Protein AF-H0UTU9-F1 (afdb_monomer)

Structure (mmCIF, N/CA/C/O backbone):
data_AF-H0UTU9-F1
#
_entry.id   AF-H0UTU9-F1
#
loop_
_atom_site.group_PDB
_atom_site.id
_atom_site.type_symbol
_atom_site.label_atom_id
_atom_site.label_alt_id
_atom_site.label_comp_id
_atom_site.label_asym_id
_atom_site.label_entity_id
_atom_site.label_seq_id
_atom_site.pdbx_PDB_ins_code
_atom_site.Cartn_x
_atom_site.Cartn_y
_atom_site.Cartn_z
_atom_site.occupancy
_atom_site.B_iso_or_equiv
_atom_site.auth_seq_id
_atom_site.auth_comp_id
_atom_site.auth_asym_id
_atom_site.auth_atom_id
_atom_site.pdbx_PDB_model_num
ATOM 1 N N . HIS A 1 1 ? 23.562 8.575 -78.463 1.00 74.25 1 HIS A N 1
ATOM 2 C CA . HIS A 1 1 ? 22.680 7.445 -78.095 1.00 74.25 1 HIS A CA 1
ATOM 3 C C . HIS A 1 1 ? 23.019 6.841 -76.735 1.00 74.25 1 HIS A C 1
ATOM 5 O O . HIS A 1 1 ? 22.236 7.062 -75.830 1.00 74.25 1 HIS A O 1
ATOM 11 N N . ARG A 1 2 ? 24.172 6.181 -76.519 1.00 88.44 2 ARG A N 1
ATOM 12 C CA . ARG A 1 2 ? 24.502 5.571 -75.204 1.00 88.44 2 ARG A CA 1
ATOM 13 C C . ARG A 1 2 ? 24.490 6.551 -74.023 1.00 88.44 2 ARG A C 1
ATOM 15 O O . ARG A 1 2 ? 23.910 6.239 -73.001 1.00 88.44 2 ARG A O 1
ATOM 22 N N . LEU A 1 3 ? 25.075 7.735 -74.205 1.00 90.31 3 LEU A N 1
ATOM 23 C CA . LEU A 1 3 ? 25.137 8.777 -73.170 1.00 90.31 3 LEU A CA 1
ATOM 24 C C . LEU A 1 3 ? 23.751 9.363 -72.825 1.00 90.31 3 LEU A C 1
ATOM 26 O O . LEU A 1 3 ? 23.508 9.709 -71.681 1.00 90.31 3 LEU A O 1
ATOM 30 N N . SER A 1 4 ? 22.834 9.424 -73.800 1.00 90.50 4 SER A N 1
ATOM 31 C CA . SER A 1 4 ? 21.436 9.848 -73.583 1.00 90.50 4 SER A CA 1
ATOM 32 C C . SER A 1 4 ? 20.681 8.811 -72.762 1.00 90.50 4 SER A C 1
ATOM 34 O O . SER A 1 4 ? 20.080 9.151 -71.758 1.00 90.50 4 SER A O 1
ATOM 36 N N . ALA A 1 5 ? 20.808 7.531 -73.131 1.00 91.88 5 ALA A N 1
ATOM 37 C CA . ALA A 1 5 ? 20.160 6.438 -72.412 1.00 91.88 5 ALA A CA 1
ATOM 38 C C . ALA A 1 5 ? 20.626 6.348 -70.949 1.00 91.88 5 ALA A C 1
ATOM 40 O O . ALA A 1 5 ? 19.811 6.131 -70.064 1.00 91.88 5 ALA A O 1
ATOM 41 N N . THR A 1 6 ? 21.918 6.572 -70.679 1.00 92.00 6 THR A N 1
ATOM 42 C CA . THR A 1 6 ? 22.435 6.599 -69.301 1.00 92.00 6 THR A CA 1
ATOM 43 C C . THR A 1 6 ? 21.974 7.817 -68.503 1.00 92.00 6 THR A C 1
ATOM 45 O O . THR A 1 6 ? 21.888 7.725 -67.286 1.00 92.00 6 THR A O 1
ATOM 48 N N . LEU A 1 7 ? 21.715 8.956 -69.156 1.00 93.81 7 LEU A N 1
ATOM 49 C CA . LEU A 1 7 ? 21.163 10.141 -68.487 1.00 93.81 7 LEU A CA 1
ATOM 50 C C . LEU A 1 7 ? 19.686 9.927 -68.149 1.00 93.81 7 LEU A C 1
ATOM 52 O O . LEU A 1 7 ? 19.298 10.138 -67.011 1.00 93.81 7 LEU A O 1
ATOM 56 N N . GLU A 1 8 ? 18.904 9.404 -69.094 1.00 94.31 8 GLU A N 1
ATOM 57 C CA . GLU A 1 8 ? 17.497 9.042 -68.874 1.00 94.31 8 GLU A CA 1
ATOM 58 C C . GLU A 1 8 ? 17.347 7.997 -67.753 1.00 94.31 8 GLU A C 1
ATOM 60 O O . GLU A 1 8 ? 16.464 8.108 -66.906 1.00 94.31 8 GLU A O 1
ATOM 65 N N . GLU A 1 9 ? 18.237 7.002 -67.697 1.00 94.56 9 GLU A N 1
ATOM 66 C CA . GLU A 1 9 ? 18.282 6.030 -66.599 1.00 94.56 9 GLU A CA 1
ATOM 67 C C . GLU A 1 9 ? 18.659 6.684 -65.260 1.00 94.56 9 GLU A C 1
ATOM 69 O O . GLU A 1 9 ? 18.098 6.327 -64.226 1.00 94.56 9 GLU A O 1
ATOM 74 N N . ASN A 1 10 ? 19.568 7.665 -65.261 1.00 93.50 10 ASN A N 1
ATOM 75 C CA . ASN A 1 10 ? 19.941 8.399 -64.052 1.00 93.50 10 ASN A CA 1
ATOM 76 C C . ASN A 1 10 ? 18.776 9.238 -63.513 1.00 93.50 10 ASN A C 1
ATOM 78 O O . ASN A 1 10 ? 18.500 9.177 -62.318 1.00 93.50 10 ASN A O 1
ATOM 82 N N . ASP A 1 11 ? 18.057 9.934 -64.396 1.00 95.94 11 ASP A N 1
ATOM 83 C CA . ASP A 1 11 ? 16.880 10.732 -64.044 1.00 95.94 11 ASP A CA 1
ATOM 84 C C . ASP A 1 11 ? 15.765 9.846 -63.457 1.00 95.94 11 ASP A C 1
ATOM 86 O O . ASP A 1 11 ? 15.152 10.189 -62.444 1.00 95.94 11 ASP A O 1
ATOM 90 N N . LEU A 1 12 ? 15.538 8.661 -64.041 1.00 96.94 12 LEU A N 1
ATOM 91 C CA . LEU A 1 12 ? 14.594 7.674 -63.506 1.00 96.94 12 LEU A CA 1
ATOM 92 C C . LEU A 1 12 ? 15.026 7.160 -62.129 1.00 96.94 12 LEU A C 1
ATOM 94 O O . LEU A 1 12 ? 14.206 7.098 -61.212 1.00 96.94 12 LEU A O 1
ATOM 98 N N . LEU A 1 13 ? 16.305 6.811 -61.959 1.00 96.50 13 LEU A N 1
ATOM 99 C CA . LEU A 1 13 ? 16.831 6.365 -60.670 1.00 96.50 13 LEU A CA 1
ATOM 100 C C . LEU A 1 13 ? 16.713 7.463 -59.613 1.00 96.50 13 LEU A C 1
ATOM 102 O O . LEU A 1 13 ? 16.305 7.171 -58.491 1.00 96.50 13 LEU A O 1
ATOM 106 N N . GLN A 1 14 ? 16.998 8.715 -59.966 1.00 96.75 14 GLN A N 1
ATOM 107 C CA . GLN A 1 14 ? 16.844 9.842 -59.058 1.00 96.75 14 GLN A CA 1
ATOM 108 C C . GLN A 1 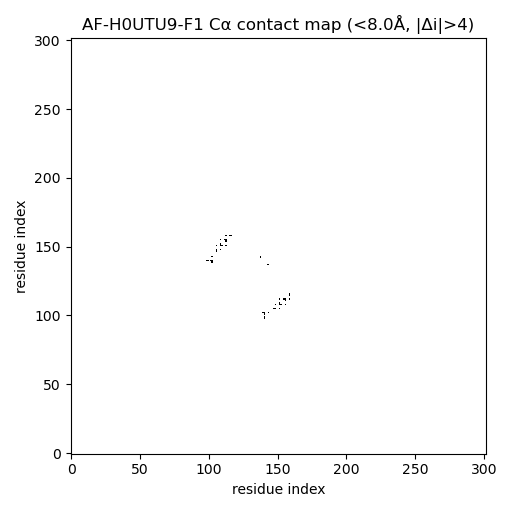14 ? 15.385 10.000 -58.607 1.00 96.75 14 GLN A C 1
ATOM 110 O O . GLN A 1 14 ? 15.140 10.076 -57.405 1.00 96.75 14 GLN A O 1
ATOM 115 N N . GLY A 1 15 ? 14.421 9.918 -59.531 1.00 97.38 15 GLY A N 1
ATOM 116 C CA . GLY A 1 15 ? 12.996 9.923 -59.184 1.00 97.38 15 GLY A CA 1
ATOM 117 C C . GLY A 1 15 ? 12.609 8.779 -58.239 1.00 97.38 15 GLY A C 1
ATOM 118 O O . GLY A 1 15 ? 11.937 9.003 -57.235 1.00 97.38 15 GLY A O 1
ATOM 119 N N . THR A 1 16 ? 13.106 7.558 -58.478 1.00 97.06 16 THR A N 1
ATOM 120 C CA . THR A 1 16 ? 12.843 6.433 -57.558 1.00 97.06 16 THR A CA 1
ATOM 121 C C . THR A 1 16 ? 13.485 6.623 -56.183 1.00 97.06 16 THR A C 1
ATOM 123 O O . THR A 1 16 ? 12.926 6.189 -55.179 1.00 97.06 16 THR A O 1
ATOM 126 N N . VAL A 1 17 ? 14.653 7.270 -56.110 1.00 97.12 17 VAL A N 1
ATOM 127 C CA . VAL A 1 17 ? 15.319 7.577 -54.840 1.00 97.12 17 VAL A CA 1
ATOM 128 C C . VAL A 1 17 ? 14.512 8.605 -54.052 1.00 97.12 17 VAL A C 1
ATOM 130 O O . VAL A 1 17 ? 14.331 8.411 -52.853 1.00 97.12 17 VAL A O 1
ATOM 133 N N . GLU A 1 18 ? 13.990 9.643 -54.705 1.00 97.38 18 GLU A N 1
ATOM 134 C CA . GLU A 1 18 ? 13.118 10.648 -54.083 1.00 97.38 18 GLU A CA 1
ATOM 135 C C . GLU A 1 18 ? 11.823 10.006 -53.544 1.00 97.38 18 GLU A C 1
ATOM 137 O O . GLU A 1 18 ? 11.490 10.174 -52.371 1.00 97.38 18 GLU A O 1
ATOM 142 N N . GLU A 1 19 ? 11.159 9.149 -54.330 1.00 97.44 19 GLU A N 1
ATOM 143 C CA . GLU A 1 19 ? 9.972 8.405 -53.876 1.00 97.44 19 GLU A CA 1
ATOM 144 C C . GLU A 1 19 ? 10.268 7.476 -52.684 1.00 97.44 19 GLU A C 1
ATOM 146 O O . GLU A 1 19 ? 9.460 7.343 -51.756 1.00 97.44 19 GLU A O 1
ATOM 151 N N . LEU A 1 20 ? 11.428 6.809 -52.689 1.00 96.62 20 LEU A N 1
ATOM 152 C CA . LEU A 1 20 ? 11.854 5.965 -51.574 1.00 96.62 20 LEU A CA 1
ATOM 153 C C . LEU A 1 20 ? 12.170 6.794 -50.325 1.00 96.62 20 LEU A C 1
ATOM 155 O O . LEU A 1 20 ? 11.830 6.356 -49.226 1.00 96.62 20 LEU A O 1
ATOM 159 N N . GLN A 1 21 ? 12.770 7.977 -50.473 1.00 97.19 21 GLN A N 1
ATOM 160 C CA . GLN A 1 21 ? 13.021 8.901 -49.365 1.00 97.19 21 GLN A CA 1
ATOM 161 C C . GLN A 1 21 ? 11.710 9.370 -48.725 1.00 97.19 21 GLN A C 1
ATOM 163 O O . GLN A 1 21 ? 11.560 9.267 -47.506 1.00 97.19 21 GLN A O 1
ATOM 168 N N . ASP A 1 22 ? 10.724 9.774 -49.528 1.00 97.88 22 ASP A N 1
ATOM 169 C CA . ASP A 1 22 ? 9.395 10.160 -49.036 1.00 97.88 22 ASP A CA 1
ATOM 170 C C . ASP A 1 22 ? 8.703 9.005 -48.304 1.00 97.88 22 ASP A C 1
ATOM 172 O O . ASP A 1 22 ? 8.110 9.172 -47.232 1.00 97.88 22 ASP A O 1
ATOM 176 N N . ARG A 1 23 ? 8.816 7.790 -48.847 1.00 97.62 23 ARG A N 1
ATOM 177 C CA . ARG A 1 23 ? 8.254 6.593 -48.219 1.00 97.62 23 ARG A CA 1
ATOM 178 C C . ARG A 1 23 ? 8.934 6.258 -46.892 1.00 97.62 23 ARG A C 1
ATOM 180 O O . AR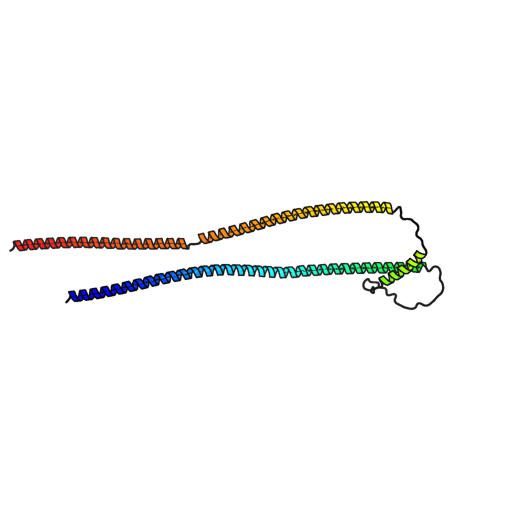G A 1 23 ? 8.241 5.839 -45.965 1.00 97.62 23 ARG A O 1
ATOM 187 N N . VAL A 1 24 ? 10.250 6.445 -46.781 1.00 97.44 24 VAL A N 1
ATOM 188 C CA . VAL A 1 24 ? 10.983 6.285 -45.515 1.00 97.44 24 VAL A CA 1
ATOM 189 C C . VAL A 1 24 ? 10.494 7.300 -44.486 1.00 97.44 24 VAL A C 1
ATOM 191 O O . VAL A 1 24 ? 10.133 6.888 -43.389 1.00 97.44 24 VAL A O 1
ATOM 194 N N . LEU A 1 25 ? 10.354 8.578 -44.850 1.00 97.94 25 LEU A N 1
ATOM 195 C CA . LEU A 1 25 ? 9.852 9.618 -43.941 1.00 97.94 25 LEU A CA 1
ATOM 196 C C . LEU A 1 25 ? 8.447 9.305 -43.403 1.00 97.94 25 LEU A C 1
ATOM 198 O O . LEU A 1 25 ? 8.166 9.486 -42.215 1.00 97.94 25 LEU A O 1
ATOM 202 N N . ILE A 1 26 ? 7.550 8.799 -44.255 1.00 97.88 26 ILE A N 1
ATOM 203 C CA . ILE A 1 26 ? 6.203 8.388 -43.829 1.00 97.88 26 ILE A CA 1
ATOM 204 C C . ILE A 1 26 ? 6.276 7.205 -42.858 1.00 97.88 26 ILE A C 1
ATOM 206 O O . ILE A 1 26 ? 5.570 7.201 -41.848 1.00 97.88 26 ILE A O 1
ATOM 210 N N . LEU A 1 27 ? 7.112 6.205 -43.147 1.00 95.81 27 LEU A N 1
ATOM 211 C CA . LEU A 1 27 ? 7.281 5.040 -42.277 1.00 95.81 27 LEU A CA 1
ATOM 212 C C . LEU A 1 27 ? 7.906 5.418 -40.933 1.00 95.81 27 LEU A C 1
ATOM 214 O O . LEU A 1 27 ? 7.465 4.910 -39.904 1.00 95.81 27 LEU A O 1
ATOM 218 N N . GLU A 1 28 ? 8.873 6.334 -40.926 1.00 95.31 28 GLU A N 1
ATOM 219 C CA . GLU A 1 28 ? 9.451 6.887 -39.704 1.00 95.31 28 GLU A CA 1
ATOM 220 C C . GLU A 1 28 ? 8.374 7.582 -38.878 1.00 95.31 28 GLU A C 1
ATOM 222 O O . GLU A 1 28 ? 8.202 7.248 -37.707 1.00 95.31 28 GLU A O 1
ATOM 227 N N . ARG A 1 29 ? 7.575 8.469 -39.483 1.00 97.50 29 ARG A N 1
ATOM 228 C CA . ARG A 1 29 ? 6.469 9.139 -38.786 1.00 97.50 29 ARG A CA 1
ATOM 229 C C . ARG A 1 29 ? 5.462 8.142 -38.206 1.00 97.50 29 ARG A C 1
ATOM 231 O O . ARG A 1 29 ? 5.092 8.258 -37.044 1.00 97.50 29 ARG A O 1
ATOM 238 N N . GLN A 1 30 ? 5.073 7.128 -38.978 1.00 97.06 30 GLN A N 1
ATOM 239 C CA . GLN A 1 30 ? 4.189 6.062 -38.497 1.00 97.06 30 GLN A CA 1
ATOM 240 C C . GLN A 1 30 ? 4.813 5.238 -37.364 1.00 97.06 30 GLN A C 1
ATOM 242 O O . GLN A 1 30 ? 4.084 4.753 -36.500 1.00 97.06 30 GLN A O 1
ATOM 247 N N . GLY A 1 31 ? 6.135 5.047 -37.370 1.00 96.00 31 GLY A N 1
ATOM 248 C CA . GLY A 1 31 ? 6.869 4.420 -36.272 1.00 96.00 31 GLY A CA 1
ATOM 249 C C . GLY A 1 31 ? 6.748 5.237 -34.989 1.00 96.00 31 GLY A C 1
ATOM 250 O O . GLY A 1 31 ? 6.289 4.713 -33.979 1.00 96.00 31 GLY A O 1
ATOM 251 N N . HIS A 1 32 ? 7.032 6.539 -35.069 1.00 96.50 32 HIS A N 1
ATOM 252 C CA . HIS A 1 32 ? 6.918 7.454 -33.931 1.00 96.50 32 HIS A CA 1
ATOM 253 C C . HIS A 1 32 ? 5.485 7.515 -33.380 1.00 96.50 32 HIS A C 1
ATOM 255 O O . HIS A 1 32 ? 5.289 7.466 -32.167 1.00 96.50 32 HIS A O 1
ATOM 261 N N . ASP A 1 33 ? 4.474 7.565 -34.252 1.00 96.62 33 ASP A N 1
ATOM 262 C CA . ASP A 1 33 ? 3.068 7.579 -33.834 1.00 96.62 33 ASP A CA 1
ATOM 263 C C . ASP A 1 33 ? 2.676 6.281 -33.102 1.00 96.62 33 ASP A C 1
ATOM 265 O O . ASP A 1 33 ? 1.964 6.321 -32.096 1.00 96.62 33 ASP A O 1
ATOM 269 N N . LYS A 1 34 ? 3.165 5.120 -33.563 1.00 95.12 34 LYS A N 1
ATOM 270 C CA . LYS A 1 34 ? 2.941 3.830 -32.887 1.00 95.12 34 LYS A CA 1
ATOM 271 C C . LYS A 1 34 ? 3.663 3.751 -31.547 1.00 95.12 34 LYS A C 1
ATOM 273 O O . LYS A 1 34 ? 3.082 3.240 -30.593 1.00 95.12 34 LYS A O 1
ATOM 278 N N . ASP A 1 35 ? 4.884 4.266 -31.457 1.00 93.25 35 ASP A N 1
ATOM 279 C CA . ASP A 1 35 ? 5.639 4.301 -30.202 1.00 93.25 35 ASP A CA 1
ATOM 280 C C . ASP A 1 35 ? 4.939 5.186 -29.161 1.00 93.25 35 ASP A C 1
ATOM 282 O O . ASP A 1 35 ? 4.809 4.795 -27.999 1.00 93.25 35 ASP A O 1
ATOM 286 N N . LEU A 1 36 ? 4.390 6.331 -29.584 1.00 95.12 36 LEU A N 1
ATOM 287 C CA . LEU A 1 36 ? 3.564 7.190 -28.732 1.00 95.12 36 LEU A CA 1
ATOM 288 C C . LEU A 1 36 ? 2.297 6.470 -28.246 1.00 95.12 36 LEU A C 1
ATOM 290 O O . LEU A 1 36 ? 1.979 6.534 -27.059 1.00 95.12 36 LEU A O 1
ATOM 294 N N . GLN A 1 37 ? 1.596 5.752 -29.129 1.00 95.88 37 GLN A N 1
ATOM 295 C CA . GLN A 1 37 ? 0.411 4.967 -28.754 1.00 95.88 37 GLN A CA 1
ATOM 296 C C . GLN A 1 37 ? 0.746 3.830 -27.782 1.00 95.88 37 GLN A C 1
ATOM 298 O O . GLN A 1 37 ? 0.016 3.607 -26.815 1.00 95.88 37 GLN A O 1
ATOM 303 N N . LEU A 1 38 ? 1.854 3.119 -28.006 1.00 94.06 38 LEU A N 1
ATOM 304 C CA . LEU A 1 38 ? 2.318 2.070 -27.099 1.00 94.06 38 LEU A CA 1
ATOM 305 C C . LEU A 1 38 ? 2.641 2.641 -25.719 1.00 94.06 38 LEU A C 1
ATOM 307 O O . LEU A 1 38 ? 2.247 2.051 -24.715 1.00 94.06 38 LEU A O 1
ATOM 311 N N . HIS A 1 39 ? 3.302 3.797 -25.663 1.00 94.56 39 HIS A N 1
ATOM 312 C CA . HIS A 1 39 ? 3.611 4.455 -24.400 1.00 94.56 39 HIS A CA 1
ATOM 313 C C . HIS A 1 39 ? 2.342 4.882 -23.644 1.00 94.56 39 HIS A C 1
ATOM 315 O O . HIS A 1 39 ? 2.227 4.632 -22.446 1.00 94.56 39 HIS A O 1
ATOM 321 N N . GLN A 1 40 ? 1.349 5.445 -24.340 1.00 94.81 40 GLN A N 1
ATOM 322 C CA . GLN A 1 40 ? 0.048 5.784 -23.747 1.00 94.81 40 GLN A CA 1
ATOM 323 C C . GLN A 1 40 ? -0.663 4.546 -23.188 1.00 94.81 40 GLN A C 1
ATOM 325 O O . GLN A 1 40 ? -1.078 4.539 -22.031 1.00 94.81 40 GLN A O 1
ATOM 330 N N . SER A 1 41 ? -0.719 3.460 -23.963 1.00 88.06 41 SER A N 1
ATOM 331 C CA . SER A 1 41 ? -1.335 2.205 -23.521 1.00 88.06 41 SER A CA 1
ATOM 332 C C . SER A 1 41 ? -0.625 1.593 -22.304 1.00 88.06 41 SER A C 1
ATOM 334 O O . SER A 1 41 ? -1.274 1.018 -21.429 1.00 88.06 41 SER A O 1
ATOM 336 N N . GLN A 1 42 ? 0.702 1.732 -22.207 1.00 94.62 42 GLN A N 1
ATOM 337 C CA . GLN A 1 42 ? 1.466 1.283 -21.039 1.00 94.62 42 GLN A CA 1
ATOM 338 C C . GLN A 1 42 ? 1.099 2.063 -19.770 1.00 94.62 42 GLN A C 1
ATOM 340 O O . GLN A 1 42 ? 0.941 1.445 -18.714 1.00 94.62 42 GLN A O 1
ATOM 345 N N . LEU A 1 43 ? 0.923 3.384 -19.874 1.00 93.00 43 LEU A N 1
ATOM 346 C CA . LEU A 1 43 ? 0.499 4.228 -18.753 1.00 93.00 43 LEU A CA 1
ATOM 347 C C . LEU A 1 43 ? -0.916 3.864 -18.287 1.00 93.00 43 LEU A C 1
ATOM 349 O O . LEU A 1 43 ? -1.120 3.602 -17.102 1.00 93.00 43 LEU A O 1
ATOM 353 N N . GLU A 1 44 ? -1.866 3.731 -19.214 1.00 94.69 44 GLU A N 1
ATOM 354 C CA . GLU A 1 44 ? -3.237 3.297 -18.903 1.00 94.69 44 GLU A CA 1
ATOM 355 C C . GLU A 1 44 ? -3.253 1.921 -18.217 1.00 94.69 44 GLU A C 1
ATOM 357 O O . GLU A 1 44 ? -3.943 1.705 -17.219 1.00 94.69 44 GLU A O 1
ATOM 362 N N . LEU A 1 45 ? -2.439 0.977 -18.699 1.00 93.75 45 LEU A N 1
ATOM 363 C CA . LEU A 1 45 ? -2.318 -0.344 -18.086 1.00 93.75 45 LEU A CA 1
ATOM 364 C C . LEU A 1 45 ? -1.752 -0.268 -16.660 1.00 93.75 45 LEU A C 1
ATOM 366 O O . LEU A 1 45 ? -2.172 -1.036 -15.789 1.00 93.75 45 LEU A O 1
ATOM 370 N N . GLN A 1 46 ? -0.797 0.627 -16.405 1.00 95.06 46 GLN A N 1
ATOM 371 C CA . GLN A 1 46 ? -0.245 0.848 -15.070 1.00 95.06 46 GLN A CA 1
ATOM 372 C C . GLN A 1 46 ? -1.305 1.417 -14.119 1.00 95.06 46 GLN A C 1
ATOM 374 O O . GLN A 1 46 ? -1.446 0.908 -13.003 1.00 95.06 46 GLN A O 1
ATOM 379 N N . GLU A 1 47 ? -2.092 2.396 -14.565 1.00 94.75 47 GLU A N 1
ATOM 380 C CA . GLU A 1 47 ? -3.206 2.965 -13.798 1.00 94.75 47 GLU A CA 1
ATOM 381 C C . GLU A 1 47 ? -4.260 1.905 -13.461 1.00 94.75 47 GLU A C 1
ATOM 383 O O . GLU A 1 47 ? -4.635 1.738 -12.295 1.00 94.75 47 GLU A O 1
ATOM 388 N N . VAL A 1 48 ? -4.669 1.104 -14.450 1.00 94.12 48 VAL A N 1
ATOM 389 C CA . VAL A 1 48 ? -5.626 0.010 -14.241 1.00 94.12 48 VAL A CA 1
ATOM 390 C C . VAL A 1 48 ? -5.077 -1.009 -13.243 1.00 94.12 48 VAL A C 1
ATOM 392 O O . VAL A 1 48 ? -5.792 -1.406 -12.323 1.00 94.12 48 VAL A O 1
ATOM 395 N N . ARG A 1 49 ? -3.800 -1.397 -13.340 1.00 95.00 49 ARG A N 1
ATOM 396 C CA . ARG A 1 49 ? -3.167 -2.319 -12.378 1.00 95.00 49 ARG A CA 1
ATOM 397 C C . ARG A 1 49 ? -3.161 -1.768 -10.954 1.00 95.00 49 ARG A C 1
ATOM 399 O O . ARG A 1 49 ? -3.383 -2.532 -10.015 1.00 95.00 49 ARG A O 1
ATOM 406 N N . LEU A 1 50 ? -2.906 -0.472 -10.777 1.00 95.44 50 LEU A N 1
ATOM 407 C CA . LEU A 1 50 ? -2.964 0.171 -9.463 1.00 95.44 50 LEU A CA 1
ATOM 408 C C . LEU A 1 50 ? -4.394 0.172 -8.914 1.00 95.44 50 LEU A C 1
ATOM 410 O O . LEU A 1 50 ? -4.598 -0.227 -7.768 1.00 95.44 50 LEU A O 1
ATOM 414 N N . SER A 1 51 ? -5.380 0.526 -9.740 1.00 95.25 51 SER A N 1
ATOM 415 C CA . SER A 1 51 ? -6.795 0.503 -9.346 1.00 95.25 51 SER A CA 1
ATOM 416 C C . SER A 1 51 ? -7.276 -0.906 -8.976 1.00 95.25 51 SER A C 1
ATOM 418 O O . SER A 1 51 ? -7.973 -1.081 -7.978 1.00 95.25 51 SER A O 1
ATOM 420 N N . TYR A 1 52 ? -6.832 -1.930 -9.713 1.00 93.06 52 TYR A N 1
ATOM 421 C CA . TYR A 1 52 ? -7.148 -3.327 -9.434 1.00 93.06 52 TYR A CA 1
ATOM 422 C C . TYR A 1 52 ? -6.591 -3.767 -8.077 1.00 93.06 52 TYR A C 1
ATOM 424 O O . TYR A 1 52 ? -7.318 -4.365 -7.292 1.00 93.06 52 TYR A O 1
ATOM 432 N N . ARG A 1 53 ? -5.334 -3.421 -7.758 1.00 96.12 53 ARG A N 1
ATOM 433 C CA . ARG A 1 53 ? -4.741 -3.723 -6.441 1.00 96.12 53 ARG A CA 1
ATOM 434 C C . ARG A 1 53 ? -5.491 -3.037 -5.300 1.00 96.12 53 ARG A C 1
ATOM 436 O O . ARG A 1 53 ? -5.713 -3.656 -4.267 1.00 96.12 53 ARG A O 1
ATOM 443 N N . GLN A 1 54 ? -5.902 -1.782 -5.485 1.00 96.19 54 GLN A N 1
ATOM 444 C CA . GLN A 1 54 ? -6.698 -1.061 -4.486 1.00 96.19 54 GLN A CA 1
ATOM 445 C C . GLN A 1 54 ? -8.064 -1.717 -4.272 1.00 96.19 54 GLN A C 1
ATOM 447 O O . GLN A 1 54 ? -8.503 -1.879 -3.136 1.00 96.19 54 GLN A O 1
ATOM 452 N N . LEU A 1 55 ? -8.740 -2.102 -5.357 1.00 96.75 55 LEU A N 1
ATOM 453 C CA . LEU A 1 55 ? -10.029 -2.778 -5.272 1.00 96.75 55 LEU A CA 1
ATOM 454 C C . LEU A 1 55 ? -9.894 -4.158 -4.623 1.00 96.75 55 LEU A C 1
ATOM 456 O O . LEU A 1 55 ? -10.734 -4.527 -3.812 1.00 96.75 55 LEU A O 1
ATOM 460 N N . GLN A 1 56 ? -8.826 -4.888 -4.941 1.00 96.75 56 GLN A N 1
ATOM 461 C CA . GLN A 1 56 ? -8.514 -6.164 -4.310 1.00 96.75 56 GLN A CA 1
ATOM 462 C C . GLN A 1 56 ? -8.339 -6.007 -2.793 1.00 96.75 56 GLN A C 1
ATOM 464 O O . GLN A 1 56 ? -8.972 -6.750 -2.050 1.00 96.75 56 GLN A O 1
ATOM 469 N N . GLY A 1 57 ? -7.584 -5.000 -2.339 1.00 95.06 57 GLY A N 1
ATOM 470 C CA . GLY A 1 57 ? -7.454 -4.696 -0.909 1.00 95.06 57 GLY A CA 1
ATOM 471 C C . GLY A 1 57 ? -8.806 -4.423 -0.242 1.00 95.06 57 GLY A C 1
ATOM 472 O O . GLY A 1 57 ? -9.120 -5.022 0.779 1.00 95.06 57 GLY A O 1
ATOM 473 N N . LYS A 1 58 ? -9.677 -3.625 -0.877 1.00 96.44 58 LYS A N 1
ATOM 474 C CA . LYS A 1 58 ? -11.042 -3.381 -0.368 1.00 96.44 58 LYS A CA 1
ATOM 475 C C . LYS A 1 58 ? -11.895 -4.650 -0.283 1.00 96.44 58 LYS A C 1
ATOM 477 O O . LYS A 1 58 ? -12.735 -4.771 0.601 1.00 96.44 58 LYS A O 1
ATOM 482 N N . VAL A 1 59 ? -11.734 -5.585 -1.220 1.00 96.19 59 VAL A N 1
ATOM 483 C CA . VAL A 1 59 ? -12.453 -6.870 -1.188 1.00 96.19 59 VAL A CA 1
ATOM 484 C C . VAL A 1 59 ? -11.949 -7.746 -0.043 1.00 96.19 59 VAL A C 1
ATOM 486 O O . VAL A 1 59 ? -12.760 -8.394 0.617 1.00 96.19 59 VAL A O 1
ATOM 489 N N . GLU A 1 60 ? -10.640 -7.758 0.205 1.00 95.88 60 GLU A N 1
ATOM 490 C CA . GLU A 1 60 ? -10.033 -8.463 1.338 1.00 95.88 60 GLU A CA 1
ATOM 491 C C . GLU A 1 60 ? -10.547 -7.883 2.669 1.00 95.88 60 GLU A C 1
ATOM 493 O O . GLU A 1 60 ? -11.088 -8.641 3.473 1.00 95.88 60 GLU A O 1
ATOM 498 N N . GLU A 1 61 ? -10.542 -6.554 2.833 1.00 95.38 61 GLU A N 1
ATOM 499 C CA . GLU A 1 61 ? -11.107 -5.853 4.003 1.00 95.38 61 GLU A CA 1
ATOM 500 C C . GLU A 1 61 ? -12.581 -6.223 4.249 1.00 95.38 61 GLU A C 1
ATOM 502 O O . GLU A 1 61 ? -12.943 -6.676 5.335 1.00 95.38 61 GLU A O 1
ATOM 507 N N . LEU A 1 62 ? -13.441 -6.121 3.228 1.00 94.94 62 LEU A N 1
ATOM 508 C CA . LEU A 1 62 ? -14.862 -6.483 3.348 1.00 94.94 62 LEU A CA 1
ATOM 509 C C . LEU A 1 62 ? -15.069 -7.971 3.674 1.00 94.94 62 LEU A C 1
ATOM 511 O O . LEU A 1 62 ? -16.047 -8.350 4.325 1.00 94.94 62 LEU A O 1
ATOM 515 N N . THR A 1 63 ? -14.169 -8.836 3.206 1.00 94.38 63 THR A N 1
ATOM 516 C CA . THR A 1 63 ? -14.221 -10.272 3.503 1.00 94.38 63 THR A CA 1
ATOM 517 C C . THR A 1 63 ? -13.848 -10.540 4.961 1.00 94.38 63 THR A C 1
ATOM 519 O O . THR A 1 63 ? -14.508 -11.349 5.619 1.00 94.38 63 THR A O 1
ATOM 522 N N . GLU A 1 64 ? -12.845 -9.836 5.489 1.00 92.81 64 GLU A N 1
ATOM 523 C CA . GLU A 1 64 ? -12.470 -9.883 6.904 1.00 92.81 64 GLU A CA 1
ATOM 524 C C . GLU A 1 64 ? -13.590 -9.344 7.799 1.00 92.81 64 GLU A C 1
ATOM 526 O O . GLU A 1 64 ? -13.983 -10.022 8.750 1.00 92.81 64 GLU A O 1
ATOM 531 N N . GLU A 1 65 ? -14.186 -8.199 7.458 1.00 89.56 65 GLU A N 1
ATOM 532 C CA . GLU A 1 65 ? -15.337 -7.644 8.181 1.00 89.56 65 GLU A CA 1
ATOM 533 C C . GLU A 1 65 ? -16.500 -8.639 8.242 1.00 89.56 65 GLU A C 1
ATOM 535 O O . GLU A 1 65 ? -17.073 -8.873 9.309 1.00 89.56 65 GLU A O 1
ATOM 540 N N . ARG A 1 66 ? -16.822 -9.292 7.119 1.00 86.19 66 ARG A N 1
ATOM 541 C CA . ARG A 1 66 ? -17.876 -10.313 7.068 1.00 86.19 66 ARG A CA 1
ATOM 542 C C . ARG A 1 66 ? -17.537 -11.541 7.917 1.00 86.19 66 ARG A C 1
ATOM 544 O O . ARG A 1 66 ? -18.430 -12.108 8.548 1.00 86.19 66 ARG A O 1
ATOM 551 N N . SER A 1 67 ? -16.274 -11.963 7.937 1.00 86.69 67 SER A N 1
ATOM 552 C CA . SER A 1 67 ? -15.799 -13.072 8.774 1.00 86.69 67 SER A CA 1
ATOM 553 C C . SER A 1 67 ? -15.933 -12.744 10.263 1.00 86.69 67 SER A C 1
ATOM 555 O O . SER A 1 67 ? -16.495 -13.529 11.030 1.00 86.69 67 SER A O 1
ATOM 557 N N . LEU A 1 68 ? -15.509 -11.541 10.661 1.00 83.56 68 LEU A N 1
ATOM 558 C CA . LEU A 1 68 ? -15.635 -11.046 12.030 1.00 83.56 68 LEU A CA 1
ATOM 559 C C . LEU A 1 68 ? -17.101 -10.914 12.447 1.00 83.56 68 LEU A C 1
ATOM 561 O O . LEU A 1 68 ? -17.454 -11.349 13.539 1.00 83.56 68 LEU A O 1
ATOM 565 N N . GLN A 1 69 ? -17.972 -10.399 11.576 1.00 78.88 69 GLN A N 1
ATOM 566 C CA . GLN A 1 69 ? -19.416 -10.340 11.827 1.00 78.88 69 GLN A CA 1
ATOM 567 C C . GLN A 1 69 ? -20.041 -11.732 11.956 1.00 78.88 69 GLN A C 1
ATOM 569 O O . GLN A 1 69 ? -20.870 -11.942 12.837 1.00 78.88 69 GLN A O 1
ATOM 574 N N . SER A 1 70 ? -19.632 -12.698 11.129 1.00 73.94 70 SER A N 1
ATOM 575 C CA . SER A 1 70 ? -20.086 -14.089 11.241 1.00 73.94 70 SER A CA 1
ATOM 576 C C . SER A 1 70 ? -19.649 -14.721 12.563 1.00 73.94 70 SER A C 1
ATOM 578 O O . SER A 1 70 ? -20.453 -15.384 13.211 1.00 73.94 70 SER A O 1
ATOM 580 N N . SER A 1 71 ? -18.395 -14.509 12.971 1.00 67.62 71 SER A N 1
ATOM 581 C CA . SER A 1 71 ? -17.859 -15.003 14.244 1.00 67.62 71 SER A CA 1
ATOM 582 C C . SER A 1 71 ? -18.522 -14.319 15.444 1.00 67.62 71 SER A C 1
ATOM 584 O O . SER A 1 71 ? -18.790 -14.961 16.465 1.00 67.62 71 SER A O 1
ATOM 586 N N . ALA A 1 72 ? -18.794 -13.017 15.334 1.00 62.41 72 ALA A N 1
ATOM 587 C CA . ALA A 1 72 ? -19.493 -12.242 16.348 1.00 62.41 72 ALA A CA 1
ATOM 588 C C . ALA A 1 72 ? -20.941 -12.712 16.489 1.00 62.41 72 ALA A C 1
ATOM 590 O O . ALA A 1 72 ? -21.344 -13.009 17.602 1.00 62.41 72 ALA A O 1
ATOM 591 N N . ALA A 1 73 ? -21.683 -12.890 15.392 1.00 61.16 73 ALA A N 1
ATOM 592 C CA . ALA A 1 73 ? -23.065 -13.373 15.414 1.00 61.16 73 ALA A CA 1
ATOM 593 C C . ALA A 1 73 ? -23.207 -14.748 16.092 1.00 61.16 73 ALA A C 1
ATOM 595 O O . ALA A 1 73 ? -24.162 -14.977 16.830 1.00 61.16 73 ALA A O 1
ATOM 596 N N . THR A 1 74 ? -22.243 -15.655 15.905 1.00 59.62 74 THR A N 1
ATOM 597 C CA . THR A 1 74 ? -22.256 -16.961 16.588 1.00 59.62 74 THR A CA 1
ATOM 598 C C . THR A 1 74 ? -21.912 -16.879 18.076 1.00 59.62 74 THR A C 1
ATOM 600 O O . THR A 1 74 ? -22.378 -17.709 18.851 1.00 59.62 74 THR A O 1
ATOM 603 N N . SER A 1 75 ? -21.125 -15.883 18.489 1.00 55.62 75 SER A N 1
ATOM 604 C CA . SER A 1 75 ? -20.667 -15.727 19.880 1.00 55.62 75 SER A CA 1
ATOM 605 C C . SER A 1 75 ? -21.632 -14.885 20.718 1.00 55.62 75 SER A C 1
ATOM 607 O O . SER A 1 75 ? -21.856 -15.181 21.888 1.00 55.62 75 SER A O 1
ATOM 609 N N . THR A 1 76 ? -22.243 -13.860 20.120 1.00 60.19 76 THR A N 1
ATOM 610 C CA . THR A 1 76 ? -23.236 -13.002 20.776 1.00 60.19 76 THR A CA 1
ATOM 611 C C . THR A 1 76 ? -24.574 -13.705 20.951 1.00 60.19 76 THR A C 1
ATOM 613 O O . THR A 1 76 ? -25.255 -13.424 21.927 1.00 60.19 76 THR A O 1
ATOM 616 N N . SER A 1 77 ? -24.941 -14.647 20.074 1.00 69.50 77 SER A N 1
ATOM 617 C CA . SER A 1 77 ? -26.213 -15.368 20.201 1.00 69.50 77 SER A CA 1
ATOM 618 C C . SER A 1 77 ? -26.238 -16.276 21.428 1.00 69.50 77 SER A C 1
ATOM 620 O O . SER A 1 77 ? -27.148 -16.155 22.230 1.00 69.50 77 SER A O 1
ATOM 622 N N . LEU A 1 78 ? -25.242 -17.149 21.616 1.00 72.06 78 LEU A N 1
ATOM 623 C CA . LEU A 1 78 ? -25.267 -18.101 22.734 1.00 72.06 78 LEU A CA 1
ATOM 624 C C . LEU A 1 78 ? -24.930 -17.450 24.076 1.00 72.06 78 LEU A C 1
ATOM 626 O O . LEU A 1 78 ? -25.562 -17.788 25.066 1.00 72.06 78 LEU A O 1
ATOM 630 N N . LEU A 1 79 ? -23.969 -16.519 24.136 1.00 75.06 79 LEU A N 1
ATOM 631 C CA . LEU A 1 79 ? -23.658 -15.836 25.398 1.00 75.06 79 LEU A CA 1
ATOM 632 C C . LEU A 1 79 ? -24.812 -14.939 25.845 1.00 75.06 79 LEU A C 1
ATOM 634 O O . LEU A 1 79 ? -25.180 -14.995 27.009 1.00 75.06 79 LEU A O 1
ATOM 638 N N . SER A 1 80 ? -25.439 -14.195 24.926 1.00 73.19 80 SER A N 1
ATOM 639 C CA . SER A 1 80 ? -26.607 -13.380 25.274 1.00 73.19 80 SER A CA 1
ATOM 640 C C . SER A 1 80 ? -27.832 -14.236 25.607 1.00 73.19 80 SER A C 1
ATOM 642 O O . SER A 1 80 ? -28.603 -13.865 26.481 1.00 73.19 80 SER A O 1
ATOM 644 N N . GLU A 1 81 ? -28.012 -15.392 24.960 1.00 78.94 81 GLU A N 1
ATOM 645 C CA . GLU A 1 81 ? -29.090 -16.334 25.288 1.00 78.94 81 GLU A CA 1
ATOM 646 C C . GLU A 1 81 ? -28.859 -17.022 26.644 1.00 78.94 81 GLU A C 1
ATOM 648 O O . GLU A 1 81 ? -29.805 -17.183 27.411 1.00 78.94 81 GLU A O 1
ATOM 653 N N . ILE A 1 82 ? -27.610 -17.360 26.988 1.00 81.25 82 ILE A N 1
ATOM 654 C CA . ILE A 1 82 ? -27.242 -17.882 28.313 1.00 81.25 82 ILE A CA 1
ATOM 655 C C . ILE A 1 82 ? -27.408 -16.801 29.383 1.00 81.25 82 ILE A C 1
ATOM 657 O O . ILE A 1 82 ? -27.990 -17.091 30.420 1.00 81.25 82 ILE A O 1
ATOM 661 N N . GLU A 1 83 ? -26.958 -15.567 29.139 1.00 82.06 83 GLU A N 1
ATOM 662 C CA . GLU A 1 83 ? -27.152 -14.436 30.059 1.00 82.06 83 GLU A CA 1
ATOM 663 C C . GLU A 1 83 ? -28.644 -14.177 30.300 1.00 82.06 83 GLU A C 1
ATOM 665 O O . GLU A 1 83 ? -29.079 -14.156 31.446 1.00 82.06 83 GLU A O 1
ATOM 670 N N . GLN A 1 84 ? -29.457 -14.103 29.241 1.00 82.06 84 GLN A N 1
ATOM 671 C CA . GLN A 1 84 ? -30.910 -13.935 29.364 1.00 82.06 84 GLN A CA 1
ATOM 672 C C . GLN A 1 84 ? -31.580 -15.119 30.075 1.00 82.06 84 GLN A C 1
ATOM 674 O O . GLN A 1 84 ? -32.518 -14.923 30.846 1.00 82.06 84 GLN A O 1
ATOM 679 N N . SER A 1 85 ? -31.116 -16.350 29.835 1.00 83.56 85 SER A N 1
ATOM 680 C CA . SER A 1 85 ? -31.632 -17.539 30.518 1.00 83.56 85 SER A CA 1
ATOM 681 C C . SER A 1 85 ? -31.247 -17.566 31.997 1.00 83.56 85 SER A C 1
ATOM 683 O O . SER A 1 85 ? -32.067 -17.968 32.816 1.00 83.56 85 SER A O 1
ATOM 685 N N . MET A 1 86 ? -30.026 -17.154 32.343 1.00 85.81 86 MET A N 1
ATOM 686 C CA . MET A 1 86 ? -29.566 -17.067 33.729 1.00 85.81 86 MET A CA 1
ATOM 687 C C . MET A 1 86 ? -30.311 -15.968 34.487 1.00 85.81 86 MET A C 1
ATOM 689 O O . MET A 1 86 ? -30.822 -16.229 35.570 1.00 85.81 86 MET A O 1
ATOM 693 N N . GLU A 1 87 ? -30.462 -14.781 33.894 1.00 85.38 87 GLU A N 1
ATOM 694 C CA . GLU A 1 87 ? -31.267 -13.694 34.467 1.00 85.38 87 GLU A CA 1
ATOM 695 C C . GLU A 1 87 ? -32.727 -14.131 34.684 1.00 85.38 87 GLU A C 1
ATOM 697 O O . GLU A 1 87 ? -33.329 -13.836 35.717 1.00 85.38 87 GLU A O 1
ATOM 702 N N . ALA A 1 88 ? -33.308 -14.877 33.738 1.00 84.81 88 ALA A N 1
ATOM 703 C CA . ALA A 1 88 ? -34.660 -15.412 33.882 1.00 84.81 88 ALA A CA 1
ATOM 704 C C . ALA A 1 88 ? -34.772 -16.447 35.017 1.00 84.81 88 ALA A C 1
ATOM 706 O O . ALA A 1 88 ? -35.770 -16.450 35.742 1.00 84.81 88 ALA A O 1
ATOM 707 N N . GLU A 1 89 ? -33.762 -17.303 35.189 1.00 87.75 89 GLU A N 1
ATOM 708 C CA . GLU A 1 89 ? -33.713 -18.292 36.268 1.00 87.75 89 GLU A CA 1
ATOM 709 C C . GLU A 1 89 ? -33.545 -17.627 37.642 1.00 87.75 89 GLU A C 1
ATOM 711 O O . GLU A 1 89 ? -34.245 -17.996 38.585 1.00 87.75 89 GLU A O 1
ATOM 716 N N . GLU A 1 90 ? -32.697 -16.601 37.756 1.00 87.12 90 GLU A N 1
ATOM 717 C CA . GLU A 1 90 ? -32.539 -15.810 38.983 1.00 87.12 90 GLU A CA 1
ATOM 718 C C . GLU A 1 90 ? -33.859 -15.143 39.395 1.00 87.12 90 GLU A C 1
ATOM 720 O O . GLU A 1 90 ? -34.297 -15.284 40.539 1.00 87.12 90 GLU A O 1
ATOM 725 N N . LEU A 1 91 ? -34.565 -14.505 38.456 1.00 86.50 91 LEU A N 1
ATOM 726 C CA . LEU A 1 91 ? -35.876 -13.903 38.726 1.00 86.50 91 LEU A CA 1
ATOM 727 C C . LEU A 1 91 ? -36.931 -14.943 39.129 1.00 86.50 91 LEU A C 1
ATOM 729 O O . LEU A 1 91 ? -37.813 -14.664 39.948 1.00 86.50 91 LEU A O 1
ATOM 733 N N . GLU A 1 92 ? -36.878 -16.149 38.561 1.00 86.88 92 GLU A N 1
ATOM 734 C CA . GLU A 1 92 ? -37.775 -17.239 38.941 1.00 86.88 92 GLU A CA 1
ATOM 735 C C . GLU A 1 92 ? -37.473 -17.764 40.353 1.00 86.88 92 GLU A C 1
ATOM 737 O O . GLU A 1 92 ? -38.410 -18.005 41.124 1.00 86.88 92 GLU A O 1
ATOM 742 N N . GLN A 1 93 ? -36.194 -17.855 40.730 1.00 87.75 93 GLN A N 1
ATOM 743 C CA . GLN A 1 93 ? -35.766 -18.194 42.088 1.00 87.75 93 GLN A CA 1
ATOM 744 C C . GLN A 1 93 ? -36.200 -17.126 43.102 1.00 87.75 93 GLN A C 1
ATOM 746 O O . GLN A 1 93 ? -36.787 -17.473 44.130 1.00 87.75 93 GLN A O 1
ATOM 751 N N . GLU A 1 94 ? -36.007 -15.838 42.800 1.00 88.69 94 GLU A N 1
ATOM 752 C CA . GLU A 1 94 ? -36.473 -14.731 43.648 1.00 88.69 94 GLU A CA 1
ATOM 753 C C . GLU A 1 94 ? -37.995 -14.764 43.833 1.00 88.69 94 GLU A C 1
ATOM 755 O O . GLU A 1 94 ? -38.507 -14.615 44.947 1.00 88.69 94 GLU A O 1
ATOM 760 N N . ARG A 1 95 ? -38.745 -15.019 42.753 1.00 87.31 95 ARG A N 1
ATOM 761 C CA . ARG A 1 95 ? -40.208 -15.140 42.801 1.00 87.31 95 ARG A CA 1
ATOM 762 C C . ARG A 1 95 ? -40.650 -16.305 43.685 1.00 87.31 95 ARG A C 1
ATOM 764 O O . ARG A 1 95 ? -41.604 -16.151 44.451 1.00 87.31 95 ARG A O 1
ATOM 771 N N . GLU A 1 96 ? -39.994 -17.460 43.590 1.00 86.56 96 GLU A N 1
ATOM 772 C CA . GLU A 1 96 ? -40.335 -18.629 44.408 1.00 86.56 96 GLU A CA 1
ATOM 773 C C . GLU A 1 96 ? -39.949 -18.413 45.882 1.00 86.56 96 GLU A C 1
ATOM 775 O O . GLU A 1 96 ? -40.719 -18.762 46.779 1.00 86.56 96 GLU A O 1
ATOM 780 N N . GLN A 1 97 ? -38.824 -17.742 46.152 1.00 87.56 97 GLN A N 1
ATOM 781 C CA . GLN A 1 97 ? -38.429 -17.349 47.505 1.00 87.56 97 GLN A CA 1
ATOM 782 C C . GLN A 1 97 ? -39.437 -16.375 48.131 1.00 87.56 97 GLN A C 1
ATOM 784 O O . GLN A 1 97 ? -39.879 -16.585 49.264 1.00 87.56 97 GLN A O 1
ATOM 789 N N . LEU A 1 98 ? -39.868 -15.352 47.386 1.00 86.56 98 LEU A N 1
ATOM 790 C CA . LEU A 1 98 ? -40.927 -14.436 47.820 1.00 86.56 98 LEU A CA 1
ATOM 791 C C . LEU A 1 98 ? -42.244 -15.177 48.073 1.00 86.56 98 LEU A C 1
ATOM 793 O O . LEU A 1 98 ? -42.962 -14.864 49.025 1.00 86.56 98 LEU A O 1
ATOM 797 N N . ARG A 1 99 ? -42.562 -16.190 47.260 1.00 86.00 99 ARG A N 1
ATOM 798 C CA . ARG A 1 99 ? -43.758 -17.020 47.436 1.00 86.00 99 ARG A CA 1
ATOM 799 C C . ARG A 1 99 ? -43.717 -17.820 48.741 1.00 86.00 99 ARG A C 1
ATOM 801 O O . ARG A 1 99 ? -44.733 -17.882 49.434 1.00 86.00 99 ARG A O 1
ATOM 808 N N . LEU A 1 100 ? -42.563 -18.391 49.090 1.00 86.19 100 LEU A N 1
ATOM 809 C CA . LEU A 1 100 ? -42.360 -19.102 50.356 1.00 86.19 100 LEU A CA 1
ATOM 810 C C . LEU A 1 100 ? -42.492 -18.158 51.557 1.00 86.19 100 LEU A C 1
ATOM 812 O O . LEU A 1 100 ? -43.265 -18.447 52.468 1.00 86.19 100 LEU A O 1
ATOM 816 N N . GLN A 1 101 ? -41.834 -16.996 51.522 1.00 87.19 101 GLN A N 1
ATOM 817 C CA . GLN A 1 101 ? -41.937 -15.994 52.591 1.00 87.19 101 GLN A CA 1
ATOM 818 C C . GLN A 1 101 ? -43.377 -15.500 52.787 1.00 87.19 101 GLN A C 1
ATOM 820 O O . GLN A 1 101 ? -43.845 -15.340 53.915 1.00 87.19 101 GLN A O 1
ATOM 825 N N . LEU A 1 102 ? -44.116 -15.291 51.692 1.00 85.00 102 LEU A N 1
ATOM 826 C CA . LEU A 1 102 ? -45.519 -14.884 51.751 1.00 85.00 102 LEU A CA 1
ATOM 827 C C . LEU A 1 102 ? -46.404 -15.972 52.377 1.00 85.00 102 LEU A C 1
ATOM 829 O O . LEU A 1 102 ? -47.336 -15.657 53.123 1.00 85.00 102 LEU A O 1
ATOM 833 N N . TRP A 1 103 ? -46.117 -17.244 52.090 1.00 84.94 103 TRP A N 1
ATOM 834 C CA . TRP A 1 103 ? -46.812 -18.377 52.698 1.00 84.94 103 TRP A CA 1
ATOM 835 C C . TRP A 1 103 ? -46.500 -18.497 54.195 1.00 84.94 103 TRP A C 1
ATOM 837 O O . TRP A 1 103 ? -47.428 -18.615 54.994 1.00 84.94 103 TRP A O 1
ATOM 847 N N . GLU A 1 104 ? -45.234 -18.373 54.600 1.00 86.75 104 GLU A N 1
ATOM 848 C CA . GLU A 1 104 ? -44.841 -18.367 56.016 1.00 86.75 104 GLU A CA 1
ATOM 849 C C . GLU A 1 104 ? -45.542 -17.243 56.786 1.00 86.75 104 GLU A C 1
ATOM 851 O O . GLU A 1 104 ? -46.131 -17.486 57.842 1.00 86.75 104 GLU A O 1
ATOM 856 N N . ALA A 1 105 ? -45.563 -16.030 56.225 1.00 85.19 105 ALA A N 1
ATOM 857 C CA . ALA A 1 105 ? -46.278 -14.896 56.800 1.00 85.19 105 ALA A CA 1
ATOM 858 C C . ALA A 1 105 ? -47.785 -15.177 56.924 1.00 85.19 105 ALA A C 1
ATOM 860 O O . ALA A 1 105 ? -48.396 -14.878 57.951 1.00 85.19 105 ALA A O 1
ATOM 861 N N . TYR A 1 106 ? -48.394 -15.796 55.911 1.00 84.56 106 TYR A N 1
ATOM 862 C CA . TYR A 1 106 ? -49.798 -16.200 55.960 1.00 84.56 106 TYR A CA 1
ATOM 863 C C . TYR A 1 106 ? -50.083 -17.213 57.075 1.00 84.56 106 TYR A C 1
ATOM 865 O O . TYR A 1 106 ? -51.020 -17.011 57.854 1.00 84.56 106 TYR A O 1
ATOM 873 N N . CYS A 1 107 ? -49.267 -18.261 57.202 1.00 83.31 107 CYS A N 1
ATOM 874 C CA . CYS A 1 107 ? -49.392 -19.257 58.266 1.00 83.31 107 CYS A CA 1
ATOM 875 C C . CYS A 1 107 ? -49.235 -18.629 59.657 1.00 83.31 107 CYS A C 1
ATOM 877 O O . CYS A 1 107 ? -50.039 -18.909 60.548 1.00 83.31 107 CYS A O 1
ATOM 879 N N . GLN A 1 108 ? -48.259 -17.734 59.832 1.00 85.56 108 GLN A N 1
ATOM 880 C CA . GLN A 1 108 ? -48.045 -17.008 61.087 1.00 85.56 108 GLN A CA 1
ATOM 881 C C . GLN A 1 108 ? -49.246 -16.124 61.450 1.00 85.56 108 GLN A C 1
ATOM 883 O O . GLN A 1 108 ? -49.723 -16.172 62.583 1.00 85.56 108 GLN A O 1
ATOM 888 N 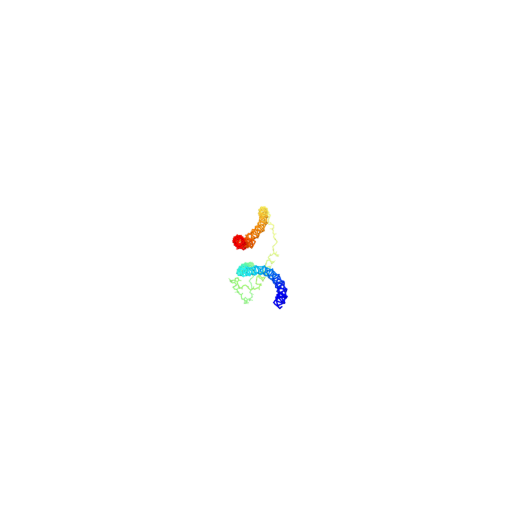N . VAL A 1 109 ? -49.794 -15.364 60.496 1.00 85.31 109 VAL A N 1
ATOM 889 C CA . VAL A 1 109 ? -50.983 -14.522 60.723 1.00 85.31 109 VAL A CA 1
ATOM 890 C C . VAL A 1 109 ? -52.190 -15.374 61.109 1.00 85.31 109 VAL A C 1
ATOM 892 O O . VAL A 1 109 ? -52.899 -15.035 62.055 1.00 85.31 109 VAL A O 1
ATOM 895 N N . ARG A 1 110 ? -52.414 -16.511 60.437 1.00 82.69 110 ARG A N 1
ATOM 896 C CA . ARG A 1 110 ? -53.496 -17.435 60.808 1.00 82.69 110 ARG A CA 1
ATOM 897 C C . ARG A 1 110 ? -53.316 -18.016 62.203 1.00 82.69 110 ARG A C 1
ATOM 899 O O . ARG A 1 110 ? -54.294 -18.092 62.945 1.00 82.69 110 ARG A O 1
ATOM 906 N N . TYR A 1 111 ? -52.093 -18.407 62.554 1.00 83.00 111 TYR A N 1
ATOM 907 C CA . TYR A 1 111 ? -51.771 -18.895 63.891 1.00 83.00 111 TYR A CA 1
ATOM 908 C C . TYR A 1 111 ? -52.077 -17.835 64.958 1.00 83.00 111 TYR A C 1
ATOM 910 O O . TYR A 1 111 ? -52.753 -18.132 65.941 1.00 83.00 111 TYR A O 1
ATOM 918 N N . LEU A 1 112 ? -51.670 -16.582 64.731 1.00 83.44 112 LEU A N 1
ATOM 919 C CA . LEU A 1 112 ? -51.967 -15.466 65.631 1.00 83.44 112 LEU A CA 1
ATOM 920 C C . LEU A 1 112 ? -53.475 -15.210 65.754 1.00 83.44 112 LEU A C 1
ATOM 922 O O . LEU A 1 112 ? -53.976 -15.089 66.868 1.00 83.44 112 LEU A O 1
ATOM 926 N N . CYS A 1 113 ? -54.222 -15.200 64.645 1.00 82.88 113 CYS A N 1
ATOM 927 C CA . CYS A 1 113 ? -55.683 -15.081 64.682 1.00 82.88 113 CYS A CA 1
ATOM 928 C C . CYS A 1 113 ? -56.338 -16.207 65.499 1.00 82.88 113 CYS A C 1
ATOM 930 O O . CYS A 1 113 ? -57.253 -15.946 66.279 1.00 82.88 113 CYS A O 1
ATOM 932 N N . ALA A 1 114 ? -55.871 -17.451 65.345 1.00 79.94 114 ALA A N 1
ATOM 933 C CA . ALA A 1 114 ? -56.377 -18.594 66.102 1.00 79.94 114 ALA A CA 1
ATOM 934 C C . ALA A 1 114 ? -56.065 -18.471 67.602 1.00 79.94 114 ALA A C 1
ATOM 936 O O . ALA A 1 114 ? -56.932 -18.738 68.433 1.00 79.94 114 ALA A O 1
ATOM 937 N N . HIS A 1 115 ? -54.860 -18.014 67.949 1.00 78.44 115 HIS A N 1
ATOM 938 C CA . HIS A 1 115 ? -54.451 -17.800 69.335 1.00 78.44 115 HIS A CA 1
ATOM 939 C C . HIS A 1 115 ? -55.273 -16.694 70.016 1.00 78.44 115 HIS A C 1
ATOM 941 O O . HIS A 1 115 ? -55.794 -16.907 71.107 1.00 78.44 115 HIS A O 1
ATOM 947 N N . LEU A 1 116 ? -55.476 -15.558 69.337 1.00 74.75 116 LEU A N 1
ATOM 948 C CA . LEU A 1 116 ? -56.278 -14.436 69.843 1.00 74.75 116 LEU A CA 1
ATOM 949 C C . LEU A 1 116 ? -57.775 -14.771 69.967 1.00 74.75 116 LEU A C 1
ATOM 951 O O . LEU A 1 116 ? -58.459 -14.257 70.846 1.00 74.75 116 LEU A O 1
ATOM 955 N N . ARG A 1 117 ? -58.295 -15.662 69.115 1.00 75.19 117 ARG A N 1
ATOM 956 C CA . ARG A 1 117 ? -59.665 -16.190 69.226 1.00 75.19 117 ARG A CA 1
ATOM 957 C C . ARG A 1 117 ? -59.800 -17.206 70.368 1.00 75.19 117 ARG A C 1
ATOM 959 O O . ARG A 1 117 ? -60.848 -17.283 71.000 1.00 75.19 117 ARG A O 1
ATOM 966 N N . GLY A 1 118 ? -58.745 -17.977 70.641 1.00 59.75 118 GLY A N 1
ATOM 967 C CA . GLY A 1 118 ? -58.680 -18.923 71.758 1.00 59.75 118 GLY A CA 1
ATOM 968 C C . GLY A 1 118 ? -58.625 -18.246 73.130 1.00 59.75 118 GLY A C 1
ATOM 969 O O . GLY A 1 118 ? -59.130 -18.809 74.100 1.00 59.75 118 GLY A O 1
ATOM 970 N N . SER A 1 119 ? -58.094 -17.023 73.216 1.00 52.06 119 SER A N 1
ATOM 971 C CA . SER A 1 119 ? -58.112 -16.222 74.448 1.00 52.06 119 SER A CA 1
ATOM 972 C C . SER A 1 119 ? -59.496 -15.685 74.843 1.00 52.06 119 SER A C 1
ATOM 974 O O . SER A 1 119 ? -59.692 -15.398 76.018 1.00 52.06 119 SER A O 1
ATOM 976 N N . ASP A 1 120 ? -60.472 -15.638 73.925 1.00 48.09 120 ASP A N 1
ATOM 977 C CA . ASP A 1 120 ? -61.876 -15.285 74.224 1.00 48.09 120 ASP A CA 1
ATOM 978 C C . ASP A 1 120 ? -62.725 -16.493 74.685 1.00 48.09 120 ASP A C 1
ATOM 980 O O . ASP A 1 120 ? -63.905 -16.354 75.002 1.00 48.09 120 ASP A O 1
ATOM 984 N N . SER A 1 121 ? -62.151 -17.704 74.753 1.00 46.97 121 SER A N 1
ATOM 985 C CA . SER A 1 121 ? -62.894 -18.936 75.087 1.00 46.97 121 SER A CA 1
ATOM 986 C C . SER A 1 121 ? -63.130 -19.178 76.586 1.00 46.97 121 SER A C 1
ATOM 988 O O . SER A 1 121 ? -63.633 -20.236 76.963 1.00 46.97 121 SER A O 1
ATOM 990 N N . ALA A 1 122 ? -62.810 -18.211 77.450 1.00 46.41 122 ALA A N 1
ATOM 991 C CA . ALA A 1 122 ? -63.026 -18.350 78.889 1.00 46.41 122 ALA A CA 1
ATOM 992 C C . ALA A 1 122 ? -64.453 -18.019 79.361 1.00 46.41 122 ALA A C 1
ATOM 994 O O . ALA A 1 122 ? -64.754 -18.325 80.508 1.00 46.41 122 ALA A O 1
ATOM 995 N N . ASP A 1 123 ? -65.341 -17.447 78.536 1.00 44.25 123 ASP A N 1
ATOM 996 C CA . ASP A 1 123 ? -66.710 -17.165 78.999 1.00 44.25 123 ASP A CA 1
ATOM 997 C C . ASP A 1 123 ? -67.706 -16.917 77.848 1.00 44.25 123 ASP A C 1
ATOM 999 O O . ASP A 1 123 ? -68.020 -15.781 77.509 1.00 44.25 123 ASP A O 1
ATOM 1003 N N . SER A 1 124 ? -68.229 -17.978 77.221 1.00 39.00 124 SER A N 1
ATOM 1004 C CA . SER A 1 124 ? -69.576 -17.936 76.621 1.00 39.00 124 SER A CA 1
ATOM 1005 C C . SER A 1 124 ? -70.053 -19.329 76.210 1.00 39.00 124 SER A C 1
ATOM 1007 O O . SER A 1 124 ? -69.713 -19.856 75.150 1.00 39.00 124 SER A O 1
ATOM 1009 N N . ALA A 1 125 ? -70.874 -19.934 77.062 1.00 47.81 125 ALA A N 1
ATOM 1010 C CA . ALA A 1 125 ? -71.674 -21.100 76.730 1.00 47.81 125 ALA A CA 1
ATOM 1011 C C . ALA A 1 125 ? -73.058 -20.648 76.236 1.00 47.81 125 ALA A C 1
ATOM 1013 O O . ALA A 1 125 ? -73.941 -20.431 77.058 1.00 47.81 125 ALA A O 1
ATOM 1014 N N . VAL A 1 126 ? -73.273 -20.540 74.918 1.00 40.50 126 VAL A N 1
ATOM 1015 C CA . VAL A 1 126 ? -74.573 -20.835 74.281 1.00 40.50 126 VAL A CA 1
ATOM 1016 C C . VAL A 1 126 ? -74.421 -20.962 72.757 1.00 40.50 126 VAL A C 1
ATOM 1018 O O . VAL A 1 126 ? -73.720 -20.187 72.114 1.00 40.50 126 VAL A O 1
ATOM 1021 N N . SER A 1 127 ? -75.057 -21.988 72.201 1.00 40.25 127 SER A N 1
ATOM 1022 C CA . SER A 1 127 ? -74.977 -22.454 70.813 1.00 40.25 127 SER A CA 1
ATOM 1023 C C . SER A 1 127 ? -75.505 -21.468 69.769 1.00 40.25 127 SER A C 1
ATOM 1025 O O . SER A 1 127 ? -76.515 -20.827 70.030 1.00 40.25 127 SER A O 1
ATOM 1027 N N . THR A 1 128 ? -74.963 -21.526 68.543 1.00 39.06 128 THR A N 1
ATOM 1028 C CA . THR A 1 128 ? -75.759 -21.783 67.319 1.00 39.06 128 THR A CA 1
ATOM 1029 C C . THR A 1 128 ? -74.865 -22.050 66.103 1.00 39.06 128 THR A C 1
ATOM 1031 O O . THR A 1 128 ? -73.969 -21.269 65.812 1.00 39.06 128 THR A O 1
ATOM 1034 N N . ASP A 1 129 ? -75.145 -23.179 65.446 1.00 45.38 129 ASP A N 1
ATOM 1035 C CA . ASP A 1 129 ? -74.970 -23.504 64.022 1.00 45.38 129 ASP A CA 1
ATOM 1036 C C . ASP A 1 129 ? -74.092 -22.569 63.170 1.00 45.38 129 ASP A C 1
ATOM 1038 O O . ASP A 1 129 ? -74.526 -21.522 62.692 1.00 45.38 129 ASP A O 1
ATOM 1042 N N . SER A 1 130 ? -72.873 -23.027 62.899 1.00 37.84 130 SER A N 1
ATOM 1043 C CA . SER A 1 130 ? -72.114 -22.617 61.721 1.00 37.84 130 SER A CA 1
ATOM 1044 C C . SER A 1 130 ? -71.607 -23.876 61.028 1.00 37.84 130 SER A C 1
ATOM 1046 O O . SER A 1 130 ? -70.494 -24.352 61.266 1.00 37.84 130 SER A O 1
ATOM 1048 N N . SER A 1 131 ? -72.500 -24.455 60.234 1.00 40.88 131 SER A N 1
ATOM 1049 C CA . SER A 1 131 ? -72.211 -25.466 59.230 1.00 40.88 131 SER A CA 1
ATOM 1050 C C . SER A 1 131 ? -71.506 -24.843 58.018 1.00 40.88 131 SER A C 1
ATOM 1052 O O . SER A 1 131 ? -71.940 -23.811 57.523 1.00 40.88 131 SER A O 1
ATOM 1054 N N . MET A 1 132 ? -70.459 -25.539 57.550 1.00 48.03 132 MET A N 1
ATOM 1055 C CA . MET A 1 132 ? -69.854 -25.479 56.204 1.00 48.03 132 MET A CA 1
ATOM 1056 C C . MET A 1 132 ? -69.263 -24.102 55.826 1.00 48.03 132 MET A C 1
ATOM 1058 O O . MET A 1 132 ? -69.957 -23.106 55.698 1.00 48.03 132 MET A O 1
ATOM 1062 N N . ASP A 1 133 ? -67.957 -23.962 55.620 1.00 38.66 133 ASP A N 1
ATOM 1063 C CA . ASP A 1 133 ? -67.279 -24.564 54.476 1.00 38.66 133 ASP A CA 1
ATOM 1064 C C . ASP A 1 133 ? -65.750 -24.370 54.561 1.00 38.66 133 ASP A C 1
ATOM 1066 O O . ASP A 1 133 ? -65.269 -23.379 55.114 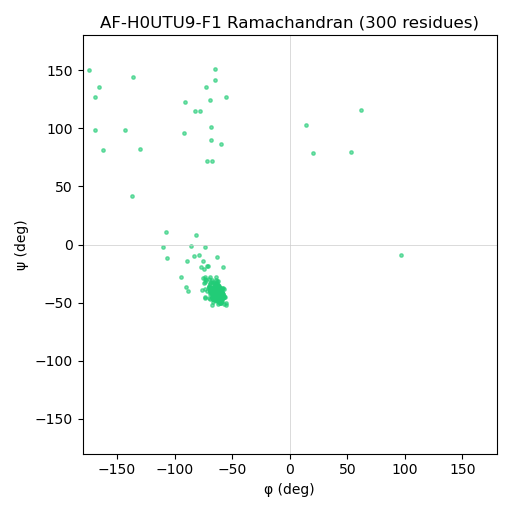1.00 38.66 133 ASP A O 1
ATOM 1070 N N . GLU A 1 134 ? -65.023 -25.328 53.988 1.00 44.09 134 GLU A N 1
ATOM 1071 C CA . GLU A 1 134 ? -63.609 -25.291 53.602 1.00 44.09 134 GLU A CA 1
ATOM 1072 C C . GLU A 1 134 ? -62.563 -24.892 54.667 1.00 44.09 134 GLU A C 1
ATOM 1074 O O . GLU A 1 134 ? -61.934 -23.829 54.641 1.00 44.09 134 GLU A O 1
ATOM 1079 N N . SER A 1 135 ? -62.216 -25.861 55.524 1.00 43.97 135 SER A N 1
ATOM 1080 C CA . SER A 1 135 ? -60.813 -26.008 55.940 1.00 43.97 135 SER A CA 1
ATOM 1081 C C . SER A 1 135 ? -59.994 -26.449 54.727 1.00 43.97 135 SER A C 1
ATOM 1083 O O . SER A 1 135 ? -59.581 -27.601 54.649 1.00 43.97 135 SER A O 1
ATOM 1085 N N . SER A 1 136 ? -59.772 -25.564 53.754 1.00 47.53 136 SER A N 1
ATOM 1086 C CA . SER A 1 136 ? -58.770 -25.844 52.735 1.00 47.53 136 SER A CA 1
ATOM 1087 C C . SER A 1 136 ? -57.414 -25.785 53.430 1.00 47.53 136 SER A C 1
ATOM 1089 O O . SER A 1 136 ? -56.889 -24.714 53.753 1.00 47.53 136 SER A O 1
ATOM 1091 N N . GLU A 1 137 ? -56.876 -26.960 53.727 1.00 51.53 137 GLU A N 1
ATOM 1092 C CA . GLU A 1 137 ? -55.483 -27.152 54.088 1.00 51.53 137 GLU A CA 1
ATOM 1093 C C . GLU A 1 137 ? -54.618 -26.671 52.914 1.00 51.53 137 GLU A C 1
ATOM 1095 O O . GLU A 1 137 ? -54.236 -27.442 52.038 1.00 51.53 137 GLU A O 1
ATOM 1100 N N . THR A 1 138 ? -54.295 -25.375 52.870 1.00 52.44 138 THR A N 1
ATOM 1101 C CA . THR A 1 138 ? -53.233 -24.849 52.003 1.00 52.44 138 THR A CA 1
ATOM 1102 C C . THR A 1 138 ? -51.890 -25.295 52.586 1.00 52.44 138 THR A C 1
ATOM 1104 O O . THR A 1 138 ? -51.160 -24.511 53.195 1.00 52.44 138 THR A O 1
ATOM 1107 N N . SER A 1 139 ? -51.594 -26.589 52.464 1.00 53.84 139 SER A N 1
ATOM 1108 C CA . SER A 1 139 ? -50.363 -27.235 52.937 1.00 53.84 139 SER A CA 1
ATOM 1109 C C . SER A 1 139 ? -49.141 -26.889 52.073 1.00 53.84 139 SER A C 1
ATOM 1111 O O . SER A 1 139 ? -48.024 -27.280 52.399 1.00 53.84 139 SER A O 1
ATOM 1113 N N . SER A 1 140 ? -49.339 -26.114 51.000 1.00 60.56 140 SER A N 1
ATOM 1114 C CA . SER A 1 140 ? -48.303 -25.694 50.063 1.00 60.56 140 SER A CA 1
ATOM 1115 C C . SER A 1 140 ? -48.422 -24.212 49.701 1.00 60.56 140 SER A C 1
ATOM 1117 O O . SER A 1 140 ? -49.518 -23.685 49.492 1.00 60.56 140 SER A O 1
ATOM 1119 N N . ALA A 1 141 ? -47.273 -23.552 49.527 1.00 60.09 141 ALA A N 1
ATOM 1120 C CA . ALA A 1 141 ? -47.173 -22.190 48.999 1.00 60.09 141 ALA A CA 1
ATOM 1121 C C . ALA A 1 141 ? -47.798 -22.047 47.597 1.00 60.09 141 ALA A C 1
ATOM 1123 O O . ALA A 1 141 ? -48.138 -20.939 47.168 1.00 60.09 141 ALA A O 1
ATOM 1124 N N . LYS A 1 142 ? -47.986 -23.160 46.871 1.00 60.69 142 LYS A N 1
ATOM 1125 C CA . LYS A 1 142 ? -48.612 -23.173 45.543 1.00 60.69 142 LYS A CA 1
ATOM 1126 C C . LYS A 1 142 ? -50.134 -22.986 45.567 1.00 60.69 142 LYS A C 1
ATOM 1128 O O . LYS A 1 142 ? -50.666 -22.453 44.597 1.00 60.69 142 LYS A O 1
ATOM 1133 N N . ASP A 1 143 ? -50.785 -23.255 46.697 1.00 62.50 143 ASP A N 1
ATOM 1134 C CA . ASP A 1 143 ? -52.249 -23.348 46.788 1.00 62.50 143 ASP A CA 1
ATOM 1135 C C . ASP A 1 143 ? -52.914 -22.172 47.517 1.00 62.50 143 ASP A C 1
ATOM 1137 O O . ASP A 1 143 ? -54.100 -22.234 47.819 1.00 62.50 143 ASP A O 1
ATOM 1141 N N . VAL A 1 144 ? -52.187 -21.084 47.810 1.00 63.47 144 VAL A N 1
ATOM 1142 C CA . VAL A 1 144 ? -52.767 -19.901 48.474 1.00 63.47 144 VAL A CA 1
ATOM 1143 C C . VAL A 1 144 ? -53.554 -19.056 47.464 1.00 63.47 144 VAL A C 1
ATOM 1145 O O . VAL A 1 144 ? -52.943 -18.453 46.574 1.00 63.47 144 VAL A O 1
ATOM 1148 N N . PRO A 1 145 ? -54.888 -18.926 47.601 1.00 68.38 145 PRO A N 1
ATOM 1149 C CA . PRO A 1 145 ? -55.678 -18.071 46.724 1.00 68.38 145 PRO A CA 1
ATOM 1150 C C . PRO A 1 145 ? -55.287 -16.602 46.895 1.00 68.38 145 PRO A C 1
ATOM 1152 O O . PRO A 1 145 ? -55.066 -16.128 48.020 1.00 68.38 145 PRO A O 1
ATOM 1155 N N . ALA A 1 146 ? -55.252 -15.857 45.789 1.00 69.69 146 ALA A N 1
ATOM 1156 C CA . ALA A 1 146 ? -54.973 -14.426 45.803 1.00 69.69 146 ALA A CA 1
ATOM 1157 C C . ALA A 1 146 ? -55.949 -13.689 46.740 1.00 69.69 146 ALA A C 1
ATOM 1159 O O . ALA A 1 146 ? -57.165 -13.823 46.629 1.00 69.69 146 ALA A O 1
ATOM 1160 N N . GLY A 1 147 ? -55.410 -12.909 47.682 1.00 72.50 147 GLY A N 1
ATOM 1161 C CA . GLY A 1 147 ? -56.197 -12.152 48.663 1.00 72.50 147 GLY A CA 1
ATOM 1162 C C . GLY A 1 147 ? -56.379 -12.825 50.030 1.00 72.50 147 GLY A C 1
ATOM 1163 O O . GLY A 1 147 ? -56.781 -12.139 50.968 1.00 72.50 147 GLY A O 1
ATOM 1164 N N . SER A 1 148 ? -56.000 -14.096 50.203 1.00 78.69 148 SER A N 1
ATOM 1165 C CA . SER A 1 148 ? -56.152 -14.818 51.483 1.00 78.69 148 SER A CA 1
ATOM 1166 C C . SER A 1 148 ? -55.363 -14.186 52.635 1.00 78.69 148 SER A C 1
ATOM 1168 O O . SER A 1 148 ? -55.892 -14.027 53.735 1.00 78.69 148 SER A O 1
ATOM 1170 N N . LEU A 1 149 ? -54.127 -13.739 52.375 1.00 79.81 149 LEU A N 1
ATOM 1171 C CA . LEU A 1 149 ? -53.319 -12.999 53.354 1.00 79.81 149 LEU A CA 1
ATOM 1172 C C . LEU A 1 149 ? -53.957 -11.660 53.734 1.00 79.81 149 LEU A C 1
ATOM 1174 O O . LEU A 1 149 ? -53.973 -11.297 54.905 1.00 79.81 149 LEU A O 1
ATOM 1178 N N . ARG A 1 150 ? -54.544 -10.944 52.769 1.00 82.31 150 ARG A N 1
ATOM 1179 C CA . ARG A 1 150 ? -55.239 -9.675 53.024 1.00 82.31 150 ARG A CA 1
ATOM 1180 C C . ARG A 1 150 ? -56.452 -9.880 53.931 1.00 82.31 150 ARG A C 1
ATOM 1182 O O . ARG A 1 150 ? -56.686 -9.065 54.823 1.00 82.31 150 ARG A O 1
ATOM 1189 N N . THR A 1 151 ? -57.203 -10.959 53.726 1.00 82.19 151 THR A N 1
ATOM 1190 C CA . THR A 1 151 ? -58.342 -11.321 54.578 1.00 82.19 151 THR A CA 1
ATOM 1191 C C . THR A 1 151 ? -57.878 -11.694 55.987 1.00 82.19 151 THR A C 1
ATOM 1193 O O . THR A 1 151 ? -58.389 -11.130 56.952 1.00 82.19 151 THR A O 1
ATOM 1196 N N . ALA A 1 152 ? -56.847 -12.539 56.110 1.00 81.19 152 ALA A N 1
ATOM 1197 C CA . ALA A 1 152 ? -56.284 -12.942 57.401 1.00 81.19 152 ALA A CA 1
ATOM 1198 C C . ALA A 1 152 ? -55.702 -11.752 58.191 1.00 81.19 152 ALA A C 1
ATOM 1200 O O . ALA A 1 152 ? -55.939 -11.623 59.388 1.00 81.19 152 ALA A O 1
ATOM 1201 N N . LEU A 1 153 ? -55.012 -10.824 57.519 1.00 84.31 153 LEU A N 1
ATOM 1202 C CA . LEU A 1 153 ? -54.508 -9.588 58.130 1.00 84.31 153 LEU A CA 1
ATOM 1203 C C . LEU A 1 153 ? -55.634 -8.637 58.553 1.00 84.31 153 LEU A C 1
ATOM 1205 O O . LEU A 1 153 ? -55.528 -7.978 59.586 1.00 84.31 153 LEU A O 1
ATOM 1209 N N . SER A 1 154 ? -56.71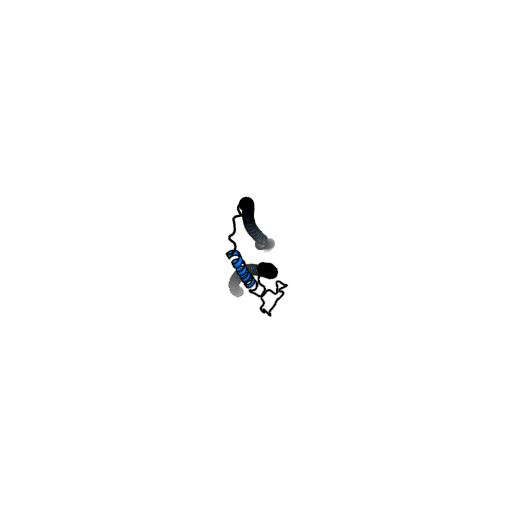7 -8.556 57.777 1.00 83.75 154 SER A N 1
ATOM 1210 C CA . SER A 1 154 ? -57.883 -7.737 58.137 1.00 83.75 154 SER A CA 1
ATOM 1211 C C . SER A 1 154 ? -58.585 -8.288 59.382 1.00 83.75 154 SER A C 1
ATOM 1213 O O . SER A 1 154 ? -59.022 -7.520 60.239 1.00 83.75 154 SER A O 1
ATOM 1215 N N . GLU A 1 155 ? -58.646 -9.614 59.512 1.00 82.62 155 GLU A N 1
ATOM 1216 C CA . GLU A 1 155 ? -59.152 -10.291 60.704 1.00 82.62 155 GLU A CA 1
ATOM 1217 C C . GLU A 1 155 ? -58.239 -10.068 61.917 1.00 82.62 155 GLU A C 1
ATOM 1219 O O . GLU A 1 155 ? -58.730 -9.669 62.974 1.00 82.62 155 GLU A O 1
ATOM 1224 N N . LEU A 1 156 ? -56.920 -10.228 61.748 1.00 84.25 156 LEU A N 1
ATOM 1225 C CA . LEU A 1 156 ? -55.931 -9.958 62.794 1.00 84.25 156 LEU A CA 1
ATOM 1226 C C . LEU A 1 156 ? -56.041 -8.515 63.299 1.00 84.25 156 LEU A C 1
ATOM 1228 O O . LEU A 1 156 ? -56.075 -8.282 64.503 1.00 84.25 156 LEU A O 1
ATOM 1232 N N . LYS A 1 157 ? -56.171 -7.542 62.387 1.00 84.38 157 LYS A N 1
ATOM 1233 C CA . LYS A 1 157 ? -56.359 -6.126 62.728 1.00 84.38 157 LYS A CA 1
ATOM 1234 C C . LYS A 1 157 ? -57.615 -5.900 63.571 1.00 84.38 157 LYS A C 1
ATOM 1236 O O . LYS A 1 157 ? -57.567 -5.128 64.521 1.00 84.38 157 LYS A O 1
ATOM 1241 N N . ARG A 1 158 ? -58.728 -6.567 63.249 1.00 82.56 158 ARG A N 1
ATOM 1242 C CA . ARG A 1 158 ? -59.975 -6.466 64.024 1.00 82.56 158 ARG A CA 1
ATOM 1243 C C . ARG A 1 158 ? -59.809 -7.045 65.434 1.00 82.56 158 ARG A C 1
ATOM 1245 O O . ARG A 1 158 ? -60.289 -6.440 66.387 1.00 82.56 158 ARG A O 1
ATOM 1252 N N . LEU A 1 159 ? -59.127 -8.187 65.559 1.00 80.25 159 LEU A N 1
ATOM 1253 C CA . LEU A 1 159 ? -58.850 -8.839 66.846 1.00 80.25 159 LEU A CA 1
ATOM 1254 C C . LEU A 1 159 ? -57.902 -8.000 67.714 1.00 80.25 159 LEU A C 1
ATOM 1256 O O . LEU A 1 159 ? -58.188 -7.772 68.882 1.00 80.25 159 LEU A O 1
ATOM 1260 N N . ILE A 1 160 ? -56.821 -7.468 67.136 1.00 79.62 160 ILE A N 1
ATOM 1261 C CA . ILE A 1 160 ? -55.880 -6.594 67.851 1.00 79.62 160 ILE A CA 1
ATOM 1262 C C . ILE A 1 160 ? -56.553 -5.283 68.263 1.00 79.62 160 ILE A C 1
ATOM 1264 O O . ILE A 1 160 ? -56.388 -4.874 69.404 1.00 79.62 160 ILE A O 1
ATOM 1268 N N . GLN A 1 161 ? -57.337 -4.639 67.391 1.00 76.50 161 GLN A N 1
ATOM 1269 C CA . GLN A 1 161 ? -58.049 -3.404 67.746 1.00 76.50 161 GLN A CA 1
ATOM 1270 C C . GLN A 1 161 ? -58.994 -3.624 68.938 1.00 76.50 161 GLN A C 1
ATOM 1272 O O . GLN A 1 161 ? -59.041 -2.791 69.832 1.00 76.50 161 GLN A O 1
ATOM 1277 N N . SER A 1 162 ? -59.656 -4.785 69.007 1.00 70.50 162 SER A N 1
ATOM 1278 C CA . SER A 1 162 ? -60.505 -5.169 70.143 1.00 70.50 162 SER A CA 1
ATOM 1279 C C . SER A 1 162 ? -59.740 -5.330 71.463 1.00 70.50 162 SER A C 1
ATOM 1281 O O . SER A 1 162 ? -60.327 -5.157 72.526 1.00 70.50 162 SER A O 1
ATOM 1283 N N . ILE A 1 163 ? -58.454 -5.685 71.409 1.00 71.25 163 ILE A N 1
ATOM 1284 C CA . ILE A 1 163 ? -57.591 -5.867 72.587 1.00 71.25 163 ILE A CA 1
ATOM 1285 C C . ILE A 1 163 ? -56.925 -4.544 72.978 1.00 71.25 163 ILE A C 1
ATOM 1287 O O . ILE A 1 163 ? -56.818 -4.221 74.158 1.00 71.25 163 ILE A O 1
ATOM 1291 N N . VAL A 1 164 ? -56.490 -3.762 71.989 1.00 67.69 164 VAL A N 1
ATOM 1292 C CA . VAL A 1 164 ? -55.829 -2.463 72.174 1.00 67.69 164 VAL A CA 1
ATOM 1293 C C . VAL A 1 164 ? -56.803 -1.409 72.696 1.00 67.69 164 VAL A C 1
ATOM 1295 O O . VAL A 1 164 ? -56.412 -0.614 73.545 1.00 67.69 164 VAL A O 1
ATOM 1298 N N . ASP A 1 165 ? -58.083 -1.462 72.313 1.00 57.56 165 ASP A N 1
ATOM 1299 C CA . ASP A 1 165 ? -59.131 -0.638 72.937 1.00 57.56 165 ASP A CA 1
ATOM 1300 C C . ASP A 1 165 ? -59.326 -0.966 74.442 1.00 57.56 165 ASP A C 1
ATOM 1302 O O . ASP A 1 165 ? -59.989 -0.214 75.156 1.00 57.56 165 ASP A O 1
ATOM 1306 N N . GLY A 1 166 ? -58.730 -2.060 74.943 1.00 57.44 166 GLY A N 1
ATOM 1307 C CA . GLY A 1 166 ? -58.751 -2.487 76.345 1.00 57.44 166 GLY A CA 1
ATOM 1308 C C . GLY A 1 166 ? -57.422 -2.374 77.104 1.00 57.44 166 GLY A C 1
ATOM 1309 O O . GLY A 1 166 ? -57.396 -2.687 78.293 1.00 57.44 166 GLY A O 1
ATOM 1310 N N . MET A 1 167 ? -56.321 -1.942 76.480 1.00 47.09 167 MET A N 1
ATOM 1311 C CA . MET A 1 167 ? -55.002 -1.979 77.126 1.00 47.09 167 MET A CA 1
ATOM 1312 C C . MET A 1 167 ? -54.147 -0.754 76.762 1.00 47.09 167 MET A C 1
ATOM 1314 O O . MET A 1 167 ? -53.487 -0.710 75.726 1.00 47.09 167 MET A O 1
ATOM 1318 N N . GLU A 1 168 ? -54.122 0.233 77.659 1.00 38.09 168 GLU A N 1
ATOM 1319 C CA . GLU A 1 168 ? -53.137 1.325 77.673 1.00 38.09 168 GLU A CA 1
ATOM 1320 C C . GLU A 1 168 ? -51.747 0.768 78.059 1.00 38.09 168 GLU A C 1
ATOM 1322 O O . GLU A 1 168 ? -51.620 0.139 79.116 1.00 38.09 168 GLU A O 1
ATOM 1327 N N . PRO A 1 169 ? -50.684 0.961 77.253 1.00 48.62 169 PRO A N 1
ATOM 1328 C CA . PRO A 1 169 ? -49.392 0.349 77.528 1.00 48.62 169 PRO A CA 1
ATOM 1329 C C . PRO A 1 169 ? -48.495 1.253 78.383 1.00 48.62 169 PRO A C 1
ATOM 1331 O O . PRO A 1 169 ? -48.122 2.365 78.005 1.00 48.62 169 PRO A O 1
ATOM 1334 N N . THR A 1 170 ? -48.064 0.728 79.528 1.00 38.66 170 THR A N 1
ATOM 1335 C CA . THR A 1 170 ? -47.070 1.342 80.408 1.00 38.66 170 THR A CA 1
ATOM 1336 C C . THR A 1 170 ? -45.635 1.055 79.948 1.00 38.66 170 THR A C 1
ATOM 1338 O O . THR A 1 170 ? -45.142 -0.067 79.963 1.00 38.66 170 THR A O 1
ATOM 1341 N N . SER A 1 171 ? -44.951 2.130 79.556 1.00 42.78 171 SER A N 1
ATOM 1342 C CA . SER A 1 171 ? -43.578 2.515 79.919 1.00 42.78 171 SER A CA 1
ATOM 1343 C C . SER A 1 171 ? -42.628 1.427 80.456 1.00 42.78 171 SER A C 1
ATOM 1345 O O . SER A 1 171 ? -42.313 1.414 81.642 1.00 42.78 171 SER A O 1
ATOM 1347 N N . SER A 1 172 ? -42.066 0.595 79.575 1.00 45.47 172 SER A N 1
ATOM 1348 C CA . SER A 1 172 ? -40.912 -0.267 79.898 1.00 45.47 172 SER A CA 1
ATOM 1349 C C . SER A 1 172 ? -39.857 -0.296 78.776 1.00 45.47 172 SER A C 1
ATOM 1351 O O . SER A 1 172 ? -39.354 -1.359 78.440 1.00 45.47 172 SER A O 1
ATOM 1353 N N . ARG A 1 173 ? -39.532 0.853 78.151 1.00 53.47 173 ARG A N 1
ATOM 1354 C CA . ARG A 1 173 ? -38.590 0.921 77.001 1.00 53.47 173 ARG A CA 1
ATOM 1355 C C . ARG A 1 173 ? -37.193 1.499 77.263 1.00 53.47 173 ARG A C 1
ATOM 1357 O O . ARG A 1 173 ? -36.345 1.393 76.396 1.00 53.47 173 ARG A O 1
ATOM 1364 N N . ARG A 1 174 ? -36.915 2.125 78.410 1.00 55.62 174 ARG A N 1
ATOM 1365 C CA . ARG A 1 174 ? -35.746 3.032 78.497 1.00 55.62 174 ARG A CA 1
ATOM 1366 C C . ARG A 1 174 ? -34.367 2.371 78.626 1.00 55.62 174 ARG A C 1
ATOM 1368 O O . ARG A 1 174 ? -33.388 3.049 78.385 1.00 55.62 174 ARG A O 1
ATOM 1375 N N . ILE A 1 175 ? -34.263 1.103 79.030 1.00 57.22 175 ILE A N 1
ATOM 1376 C CA . ILE A 1 175 ? -32.950 0.468 79.298 1.00 57.22 175 ILE A CA 1
ATOM 1377 C C . ILE A 1 175 ? -32.419 -0.292 78.069 1.00 57.22 175 ILE A C 1
ATOM 1379 O O . ILE A 1 175 ? -31.213 -0.406 77.884 1.00 57.22 175 ILE A O 1
ATOM 1383 N N . GLU A 1 176 ? -33.309 -0.779 77.203 1.00 58.56 176 GLU A N 1
ATOM 1384 C CA . GLU A 1 176 ? -32.934 -1.384 75.918 1.00 58.56 176 GLU A CA 1
ATOM 1385 C C . GLU A 1 176 ? -32.532 -0.312 74.891 1.00 58.56 176 GLU A C 1
ATOM 1387 O O . GLU A 1 176 ? -31.664 -0.568 74.063 1.00 58.56 176 GLU A O 1
ATOM 1392 N N . ASP A 1 177 ? -33.093 0.898 75.002 1.00 61.22 177 ASP A N 1
ATOM 1393 C CA . ASP A 1 177 ? -32.822 2.041 74.117 1.00 61.22 177 ASP A CA 1
ATOM 1394 C C . ASP A 1 177 ? -31.334 2.438 74.128 1.00 61.22 177 ASP A C 1
ATOM 1396 O O . ASP A 1 177 ? -30.704 2.468 73.077 1.00 61.22 177 ASP A O 1
ATOM 1400 N N . ASP A 1 178 ? -30.724 2.605 75.308 1.00 70.75 178 ASP A N 1
ATOM 1401 C CA . ASP A 1 178 ? -29.318 3.031 75.429 1.00 70.75 178 ASP A CA 1
ATOM 1402 C C . ASP A 1 178 ? -28.321 1.989 74.864 1.00 70.75 178 ASP A C 1
ATOM 1404 O O . ASP A 1 178 ? -27.301 2.336 74.266 1.00 70.75 178 ASP A O 1
ATOM 1408 N N . SER A 1 179 ? -28.600 0.686 75.017 1.00 74.69 179 SER A N 1
ATOM 1409 C CA . SER A 1 179 ? -27.758 -0.381 74.444 1.00 74.69 179 SER A CA 1
ATOM 1410 C C . SER A 1 179 ? -27.923 -0.499 72.927 1.00 74.69 179 SER A C 1
ATOM 1412 O O . SER A 1 179 ? -26.977 -0.888 72.235 1.00 74.69 179 SER A O 1
ATOM 1414 N N . LEU A 1 180 ? -29.120 -0.209 72.413 1.00 79.81 180 LEU A N 1
ATOM 1415 C CA . LEU A 1 180 ? -29.408 -0.187 70.983 1.00 79.81 180 LEU A CA 1
ATOM 1416 C C . LEU A 1 180 ? -28.792 1.052 70.326 1.00 79.81 180 LEU A C 1
ATOM 1418 O O . LEU A 1 180 ? -28.237 0.934 69.236 1.00 79.81 180 LEU A O 1
ATOM 1422 N N . GLU A 1 181 ? -28.803 2.207 70.996 1.00 80.38 181 GLU A N 1
ATOM 1423 C CA . GLU A 1 181 ? -28.133 3.428 70.532 1.00 80.38 181 GLU A CA 1
ATOM 1424 C C . GLU A 1 181 ? -26.624 3.216 70.345 1.00 80.38 181 GLU A C 1
ATOM 1426 O O . GLU A 1 181 ? -26.070 3.601 69.313 1.00 80.38 181 GLU A O 1
ATOM 1431 N N . GLU A 1 182 ? -25.960 2.531 71.279 1.00 83.69 182 GLU A N 1
ATOM 1432 C CA . GLU A 1 182 ? -24.530 2.225 71.160 1.00 83.69 182 GLU A CA 1
ATOM 1433 C C . GLU A 1 182 ? -24.241 1.196 70.048 1.00 83.69 182 GLU A 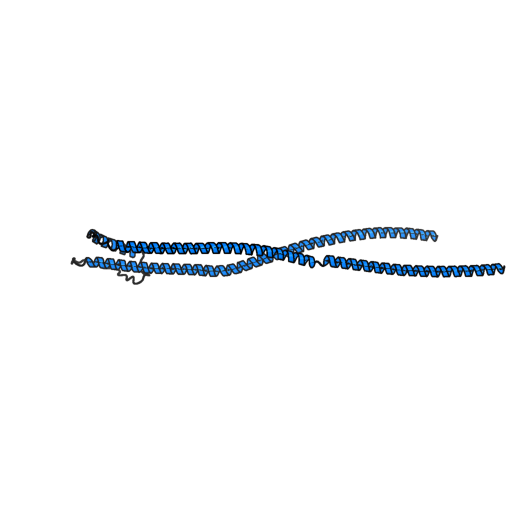C 1
ATOM 1435 O O . GLU A 1 182 ? -23.275 1.349 69.295 1.00 83.69 182 GLU A O 1
ATOM 1440 N N . GLN A 1 183 ? -25.104 0.188 69.856 1.00 88.75 183 GLN A N 1
ATOM 1441 C CA . GLN A 1 183 ? -25.006 -0.730 68.709 1.00 88.75 183 GLN A CA 1
ATOM 1442 C C . GLN A 1 183 ? -25.216 -0.020 67.365 1.00 88.75 183 GLN A C 1
ATOM 1444 O O . GLN A 1 183 ? -24.519 -0.329 66.393 1.00 88.75 183 GLN A O 1
ATOM 1449 N N . ILE A 1 184 ? -26.144 0.938 67.300 1.00 86.81 184 ILE A N 1
ATOM 1450 C CA . ILE A 1 184 ? -26.379 1.782 66.121 1.00 86.81 184 ILE A CA 1
ATOM 1451 C C . ILE A 1 184 ? -25.149 2.654 65.855 1.00 86.81 184 ILE A C 1
ATOM 1453 O O . ILE A 1 184 ? -24.719 2.780 64.707 1.00 86.81 184 ILE A O 1
ATOM 1457 N N . ARG A 1 185 ? -24.532 3.213 66.904 1.00 89.06 185 ARG A N 1
ATOM 1458 C CA . ARG A 1 185 ? -23.296 3.991 66.780 1.00 89.06 185 ARG A CA 1
ATOM 1459 C C . ARG A 1 185 ? -22.168 3.137 66.203 1.00 89.06 185 ARG A C 1
ATOM 1461 O O . ARG A 1 185 ? -21.596 3.533 65.188 1.00 89.06 185 ARG A O 1
ATOM 1468 N N . GLN A 1 186 ? -21.925 1.947 66.752 1.00 92.38 186 GLN A N 1
ATOM 1469 C CA . GLN A 1 186 ? -20.878 1.040 66.270 1.00 92.38 186 GLN A CA 1
ATOM 1470 C C . GLN A 1 186 ? -21.114 0.592 64.818 1.00 92.38 186 GLN A C 1
ATOM 1472 O O . GLN A 1 186 ? -20.226 0.721 63.980 1.00 92.38 186 GLN A O 1
ATOM 1477 N N . THR A 1 187 ? -22.328 0.154 64.473 1.00 89.38 187 THR A N 1
ATOM 1478 C CA . THR A 1 187 ? -22.659 -0.223 63.083 1.00 89.38 187 THR A CA 1
ATOM 1479 C C . THR A 1 187 ? -22.570 0.959 62.114 1.00 89.38 187 THR A C 1
ATOM 1481 O O . THR A 1 187 ? -22.217 0.773 60.946 1.00 89.38 187 THR A O 1
ATOM 1484 N N . SER A 1 188 ? -22.837 2.188 62.572 1.00 92.00 188 SER A N 1
ATOM 1485 C CA . SER A 1 188 ? -22.662 3.401 61.763 1.00 92.00 188 SER A CA 1
ATOM 1486 C C . SER A 1 188 ? -21.189 3.732 61.495 1.00 92.00 188 SER A C 1
ATOM 1488 O O . SER A 1 188 ? -20.857 4.187 60.394 1.00 92.00 188 SER A O 1
ATOM 1490 N N . GLU A 1 189 ? -20.315 3.476 62.472 1.00 92.81 189 GLU A N 1
ATOM 1491 C CA . GLU A 1 189 ? -18.862 3.630 62.370 1.00 92.81 189 GLU A CA 1
ATOM 1492 C C . GLU A 1 189 ? -18.271 2.555 61.448 1.00 92.81 189 GLU A C 1
ATOM 1494 O O . GLU A 1 189 ? -17.557 2.902 60.506 1.00 92.81 189 GLU A O 1
ATOM 1499 N N . ASP A 1 190 ? -18.675 1.292 61.599 1.00 93.56 190 ASP A N 1
ATOM 1500 C CA . ASP A 1 190 ? -18.277 0.190 60.710 1.00 93.56 190 ASP A CA 1
ATOM 1501 C C . ASP A 1 190 ? -18.742 0.442 59.265 1.00 93.56 190 ASP A C 1
ATOM 1503 O O . ASP A 1 190 ? -17.983 0.284 58.307 1.00 93.56 190 ASP A O 1
ATOM 1507 N N . SER A 1 191 ? -19.970 0.943 59.093 1.00 91.12 191 SER A N 1
ATOM 1508 C CA . SER A 1 191 ? -20.490 1.351 57.782 1.00 91.12 191 SER A CA 1
ATOM 1509 C C . SER A 1 191 ? -19.698 2.513 57.176 1.00 91.12 191 SER A C 1
ATOM 1511 O O . SER A 1 191 ? -19.606 2.629 55.953 1.00 91.12 191 SER A O 1
ATOM 1513 N N . ARG A 1 192 ? -19.151 3.412 58.005 1.00 94.19 192 ARG A N 1
ATOM 1514 C CA . ARG A 1 192 ? -18.304 4.523 57.548 1.00 94.19 192 ARG A CA 1
ATOM 1515 C C . ARG A 1 192 ? -16.929 4.017 57.123 1.00 94.19 192 ARG A C 1
ATOM 1517 O O . ARG A 1 192 ? -16.504 4.361 56.026 1.00 94.19 192 ARG A O 1
ATOM 1524 N N . ALA A 1 193 ? -16.306 3.151 57.918 1.00 94.44 193 ALA A N 1
ATOM 1525 C CA . ALA A 1 193 ? -15.035 2.519 57.578 1.00 94.44 193 ALA A CA 1
ATOM 1526 C C . ALA A 1 193 ? -15.134 1.705 56.275 1.00 94.44 193 ALA A C 1
ATOM 1528 O O . ALA A 1 193 ? -14.257 1.792 55.415 1.00 94.44 193 ALA A O 1
ATOM 1529 N N . LEU A 1 194 ? -16.239 0.974 56.078 1.00 95.06 194 LEU A N 1
ATOM 1530 C CA . LEU A 1 194 ? -16.485 0.236 54.840 1.00 95.06 194 LEU A CA 1
ATOM 1531 C C . LEU A 1 194 ? -16.624 1.176 53.631 1.00 95.06 194 LEU A C 1
ATOM 1533 O O . LEU A 1 194 ? -16.065 0.897 52.573 1.00 95.06 194 LEU A O 1
ATOM 1537 N N . ARG A 1 195 ? -17.317 2.315 53.781 1.00 95.06 195 ARG A N 1
ATOM 1538 C CA . ARG A 1 195 ? -17.414 3.330 52.716 1.00 95.06 195 ARG A CA 1
ATOM 1539 C C . ARG A 1 195 ? -16.052 3.916 52.349 1.00 95.06 195 ARG A C 1
ATOM 1541 O O . ARG A 1 195 ? -15.754 4.008 51.164 1.00 95.06 195 ARG A O 1
ATOM 1548 N N . GLU A 1 196 ? -15.221 4.254 53.331 1.00 94.75 196 GLU A N 1
ATOM 1549 C CA . GLU A 1 196 ? -13.872 4.791 53.096 1.00 94.75 196 GLU A CA 1
ATOM 1550 C C . GLU A 1 196 ? -12.970 3.784 52.361 1.00 94.75 196 GLU A C 1
ATOM 1552 O O . GLU A 1 196 ? -12.254 4.155 51.428 1.00 94.75 196 GLU A O 1
ATOM 1557 N N . LEU A 1 197 ? -13.047 2.494 52.713 1.00 96.38 197 LEU A N 1
ATOM 1558 C CA . LEU A 1 197 ? -12.339 1.429 51.994 1.00 96.38 197 LEU A CA 1
ATOM 1559 C C . LEU A 1 197 ? -12.808 1.312 50.539 1.00 96.38 197 LEU A C 1
ATOM 1561 O O . LEU A 1 197 ? -11.976 1.314 49.631 1.00 96.38 197 LEU A O 1
ATOM 1565 N N . MET A 1 198 ? -14.124 1.285 50.310 1.00 93.62 198 MET A N 1
ATOM 1566 C CA . MET A 1 198 ? -14.706 1.234 48.964 1.00 93.62 198 MET A CA 1
ATOM 1567 C C . MET A 1 198 ? -14.321 2.464 48.130 1.00 93.62 198 MET A C 1
ATOM 1569 O O . MET A 1 198 ? -14.031 2.347 46.940 1.00 93.62 198 MET A O 1
ATOM 1573 N N . GLU A 1 199 ? -14.286 3.655 48.727 1.00 94.88 199 GLU A N 1
ATOM 1574 C CA . GLU A 1 199 ? -13.809 4.874 48.065 1.00 94.88 199 GLU A CA 1
ATOM 1575 C C . GLU A 1 199 ? -12.319 4.786 47.708 1.00 94.88 199 GLU A C 1
ATOM 1577 O O . GLU A 1 199 ? -11.930 5.159 46.597 1.00 94.88 199 GLU A O 1
ATOM 1582 N N . GLY A 1 200 ? -11.494 4.222 48.595 1.00 96.06 200 GLY A N 1
ATOM 1583 C CA . GLY A 1 200 ? -10.080 3.953 48.336 1.00 96.06 200 GLY A CA 1
ATOM 1584 C C . GLY A 1 200 ? -9.858 2.961 47.190 1.00 96.06 200 GLY A C 1
ATOM 1585 O O . GLY A 1 200 ? -9.022 3.200 46.314 1.00 96.06 200 GLY A O 1
ATOM 1586 N N . GLU A 1 201 ? -10.625 1.872 47.145 1.00 95.12 201 GLU A N 1
ATOM 1587 C CA . GLU A 1 201 ? -10.595 0.901 46.044 1.00 95.12 201 GLU A CA 1
ATOM 1588 C C . GLU A 1 201 ? -11.057 1.521 44.722 1.00 95.12 201 GLU A C 1
ATOM 1590 O O . GLU A 1 201 ? -10.398 1.348 43.694 1.00 95.12 201 GLU A O 1
ATOM 1595 N N . ARG A 1 202 ? -12.119 2.336 44.744 1.00 94.31 202 ARG A N 1
ATOM 1596 C CA . ARG A 1 202 ? -12.575 3.098 43.569 1.00 94.31 202 ARG A CA 1
ATOM 1597 C C . ARG A 1 202 ? -11.521 4.090 43.077 1.00 94.31 202 ARG A C 1
ATOM 1599 O O . ARG A 1 202 ? -11.395 4.285 41.869 1.00 94.31 202 ARG A O 1
ATOM 1606 N N . GLY A 1 203 ? -10.762 4.705 43.985 1.00 96.44 203 GLY A N 1
ATOM 1607 C CA . GLY A 1 203 ? -9.638 5.581 43.652 1.00 96.44 203 GLY A CA 1
ATOM 1608 C C . GLY A 1 203 ? -8.514 4.838 42.928 1.00 96.44 203 GLY A C 1
ATOM 1609 O O . GLY A 1 203 ? -8.077 5.273 41.863 1.00 96.44 203 GLY A O 1
ATOM 1610 N N . LYS A 1 204 ? -8.104 3.677 43.452 1.00 96.94 204 LYS A N 1
ATOM 1611 C CA . LYS A 1 204 ? -7.103 2.803 42.812 1.00 96.94 204 LYS A CA 1
ATOM 1612 C C . LYS A 1 204 ? -7.569 2.308 41.442 1.00 96.94 204 LYS A C 1
ATOM 1614 O O . LYS A 1 204 ? -6.791 2.313 40.493 1.00 96.94 204 LYS A O 1
ATOM 1619 N N . LEU A 1 205 ? -8.844 1.931 41.318 1.00 96.25 205 LEU A N 1
ATOM 1620 C CA . LEU A 1 205 ? -9.425 1.508 40.044 1.00 96.25 205 LEU A CA 1
ATOM 1621 C C . LEU A 1 205 ? -9.417 2.646 39.012 1.00 96.25 205 LEU A C 1
ATOM 1623 O O . LEU A 1 205 ? -9.079 2.411 37.854 1.00 96.25 205 LEU A O 1
ATOM 1627 N N . ARG A 1 206 ? -9.722 3.886 39.426 1.00 97.62 206 ARG A N 1
ATOM 1628 C CA . ARG A 1 206 ? -9.593 5.069 38.557 1.00 97.62 206 ARG A CA 1
ATOM 1629 C C . ARG A 1 206 ? -8.165 5.274 38.062 1.00 97.62 206 ARG A C 1
ATOM 1631 O O . ARG A 1 206 ? -7.977 5.448 36.865 1.00 97.62 206 ARG A O 1
ATOM 1638 N N . GLN A 1 207 ? -7.177 5.203 38.953 1.00 97.69 207 GLN A N 1
ATOM 1639 C CA . GLN A 1 207 ? -5.764 5.342 38.581 1.00 97.69 207 GLN A CA 1
ATOM 1640 C C . GLN A 1 207 ? -5.335 4.254 37.588 1.00 97.69 207 GLN A C 1
ATOM 1642 O O . GLN A 1 207 ? -4.731 4.553 36.563 1.00 97.69 207 GLN A O 1
ATOM 1647 N N . SER A 1 208 ? -5.724 3.000 37.839 1.00 97.25 208 SER A N 1
ATOM 1648 C CA . SER A 1 208 ? -5.453 1.888 36.922 1.00 97.25 208 SER A CA 1
ATOM 1649 C C . SER A 1 208 ? -6.104 2.089 35.547 1.00 97.25 208 SER A C 1
ATOM 1651 O O . SER A 1 208 ? -5.482 1.793 34.526 1.00 97.25 208 SER A O 1
ATOM 1653 N N . LEU A 1 209 ? -7.326 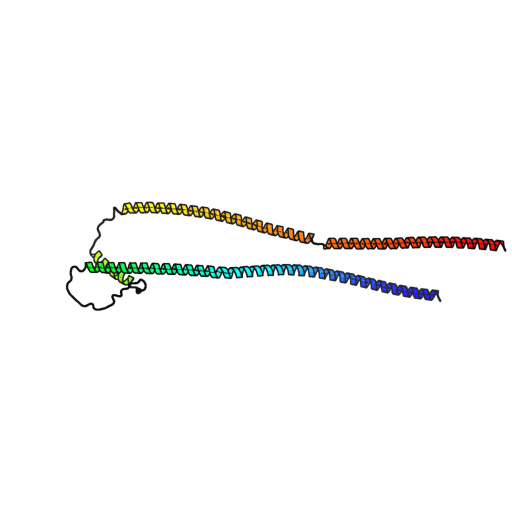2.631 35.496 1.00 97.69 209 LEU A N 1
ATOM 1654 C CA . LEU A 1 209 ? -8.006 2.948 34.240 1.00 97.69 209 LEU A CA 1
ATOM 1655 C C . LEU A 1 209 ? -7.281 4.055 33.459 1.00 97.69 209 LEU A C 1
ATOM 1657 O O . LEU A 1 209 ? -7.116 3.934 32.247 1.00 97.69 209 LEU A O 1
ATOM 1661 N N . GLU A 1 210 ? -6.827 5.108 34.138 1.00 97.56 210 GLU A N 1
ATOM 1662 C CA . GLU A 1 210 ? -6.046 6.193 33.528 1.00 97.56 210 GLU A CA 1
ATOM 1663 C C . GLU A 1 210 ? -4.706 5.679 32.972 1.00 97.56 210 GLU A C 1
ATOM 1665 O O . GLU A 1 210 ? -4.321 6.017 31.850 1.00 97.56 210 GLU A O 1
ATOM 1670 N N . GLU A 1 211 ? -4.018 4.799 33.704 1.00 97.94 211 GLU A N 1
ATOM 1671 C CA . GLU A 1 211 ? -2.794 4.139 33.236 1.00 97.94 211 GLU A CA 1
ATOM 1672 C C . GLU A 1 211 ? -3.046 3.244 32.016 1.00 97.94 211 GLU A C 1
ATOM 1674 O O . GLU A 1 211 ? -2.289 3.307 31.042 1.00 97.94 211 GLU A O 1
ATOM 1679 N N . LEU A 1 212 ? -4.129 2.458 32.029 1.00 97.56 212 LEU A N 1
ATOM 1680 C CA . LEU A 1 212 ? -4.553 1.639 30.891 1.00 97.56 212 LEU A CA 1
ATOM 1681 C C . LEU A 1 212 ? -4.854 2.496 29.661 1.00 97.56 212 LEU A C 1
ATOM 1683 O O . LEU A 1 212 ? -4.404 2.165 28.567 1.00 97.56 212 LEU A O 1
ATOM 1687 N N . GLN A 1 213 ? -5.559 3.616 29.824 1.00 97.25 213 GLN A N 1
ATOM 1688 C CA . GLN A 1 213 ? -5.833 4.554 28.732 1.00 97.25 213 GLN A CA 1
ATOM 1689 C C . GLN A 1 213 ? -4.546 5.182 28.183 1.00 97.25 213 GLN A C 1
ATOM 1691 O O . GLN A 1 213 ? -4.391 5.314 26.964 1.00 97.25 213 GLN A O 1
ATOM 1696 N N . ARG A 1 214 ? -3.591 5.525 29.057 1.00 98.19 214 ARG A N 1
ATOM 1697 C CA . ARG A 1 214 ? -2.284 6.062 28.656 1.00 98.19 214 ARG A CA 1
ATOM 1698 C C . ARG A 1 214 ? -1.477 5.037 27.861 1.00 98.19 214 ARG A C 1
ATOM 1700 O O . ARG A 1 214 ? -0.943 5.370 26.805 1.00 98.19 214 ARG A O 1
ATOM 1707 N N . LEU A 1 215 ? -1.411 3.796 28.344 1.00 97.88 215 LEU A N 1
ATOM 1708 C CA . LEU A 1 215 ? -0.738 2.694 27.654 1.00 97.88 215 LEU A CA 1
ATOM 1709 C C . LEU A 1 215 ? -1.425 2.362 26.329 1.00 97.88 215 LEU A C 1
ATOM 1711 O O . LEU A 1 215 ? -0.745 2.197 25.322 1.00 97.88 215 LEU A O 1
ATOM 1715 N N . HIS A 1 216 ? -2.757 2.333 26.299 1.00 97.19 216 HIS A N 1
ATOM 1716 C CA . HIS A 1 216 ? -3.519 2.113 25.074 1.00 97.19 216 HIS A CA 1
ATOM 1717 C C . HIS A 1 216 ? -3.217 3.189 24.023 1.00 97.19 216 HIS A C 1
ATOM 1719 O O . HIS A 1 216 ? -2.921 2.854 22.880 1.00 97.19 216 HIS A O 1
ATOM 1725 N N . SER A 1 217 ? -3.201 4.464 24.426 1.00 97.19 217 SER A N 1
ATOM 1726 C CA . SER A 1 217 ? -2.836 5.590 23.551 1.00 97.19 217 SER A CA 1
ATOM 1727 C C . SER A 1 217 ? -1.397 5.482 23.030 1.00 97.19 217 SER A C 1
ATOM 1729 O O . SER A 1 217 ? -1.106 5.826 21.889 1.00 97.19 217 SER A O 1
ATOM 1731 N N . GLN A 1 218 ? -0.475 4.982 23.854 1.00 97.88 218 GLN A N 1
ATOM 1732 C CA . GLN A 1 218 ? 0.904 4.745 23.434 1.00 97.88 218 GLN A CA 1
ATOM 1733 C C . GLN A 1 218 ? 1.000 3.595 22.421 1.00 97.88 218 GLN A C 1
ATOM 1735 O O . GLN A 1 218 ? 1.709 3.712 21.425 1.00 97.88 218 GLN A O 1
ATOM 1740 N N . VAL A 1 219 ? 0.275 2.499 22.648 1.00 97.12 219 VAL A N 1
ATOM 1741 C CA . VAL A 1 219 ? 0.239 1.349 21.733 1.00 97.12 219 VAL A CA 1
ATOM 1742 C C . VAL A 1 219 ? -0.378 1.731 20.390 1.00 97.12 219 VAL A C 1
ATOM 1744 O O . VAL A 1 219 ? 0.144 1.321 19.356 1.00 97.12 219 VAL A O 1
ATOM 1747 N N . THR A 1 220 ? -1.444 2.534 20.369 1.00 95.81 220 THR A N 1
ATOM 1748 C CA . THR A 1 220 ? -2.046 3.001 19.111 1.00 95.81 220 THR A CA 1
ATOM 1749 C C . THR A 1 220 ? -1.094 3.893 18.321 1.00 95.81 220 THR A C 1
ATOM 1751 O O . THR A 1 220 ? -0.941 3.672 17.121 1.00 95.81 220 THR A O 1
ATOM 1754 N N . LEU A 1 221 ? -0.385 4.822 18.974 1.00 97.12 221 LEU A N 1
ATOM 1755 C CA . LEU A 1 221 ? 0.644 5.640 18.318 1.00 97.12 221 LEU A CA 1
ATOM 1756 C C . LEU A 1 221 ? 1.767 4.781 17.722 1.00 97.12 221 LEU A C 1
ATOM 1758 O O . LEU A 1 221 ? 2.064 4.904 16.535 1.00 97.12 221 LEU A O 1
ATOM 1762 N N . LEU A 1 222 ? 2.330 3.856 18.506 1.00 96.56 222 LEU A N 1
ATOM 1763 C CA . LEU A 1 222 ? 3.375 2.947 18.022 1.00 96.56 222 LEU A CA 1
ATOM 1764 C C . LEU A 1 222 ? 2.876 2.041 16.889 1.00 96.56 222 LEU A C 1
ATOM 1766 O O . LEU A 1 222 ? 3.631 1.738 15.971 1.00 96.56 222 LEU A O 1
ATOM 1770 N N . SER A 1 223 ? 1.612 1.610 16.922 1.00 95.31 223 SER A N 1
ATOM 1771 C CA . SER A 1 223 ? 1.013 0.820 15.842 1.00 95.31 223 SER A CA 1
ATOM 1772 C C . SER A 1 223 ? 0.965 1.615 14.535 1.00 95.31 223 SER A C 1
ATOM 1774 O O . SER A 1 223 ? 1.395 1.109 13.499 1.00 95.31 223 SER A O 1
ATOM 1776 N N . VAL A 1 224 ? 0.536 2.883 14.594 1.00 96.38 224 VAL A N 1
ATOM 1777 C CA . VAL A 1 224 ? 0.513 3.784 13.430 1.00 96.38 224 VAL A CA 1
ATOM 1778 C C . VAL A 1 224 ? 1.927 4.017 12.888 1.00 96.38 224 VAL A C 1
ATOM 1780 O O . VAL A 1 224 ? 2.156 3.871 11.686 1.00 96.38 224 VAL A O 1
ATOM 1783 N N . GLU A 1 225 ? 2.901 4.295 13.754 1.00 95.50 225 GLU A N 1
ATOM 1784 C CA . GLU A 1 225 ? 4.306 4.448 13.350 1.00 95.50 225 GLU A CA 1
ATOM 1785 C C . GLU A 1 225 ? 4.853 3.172 12.693 1.00 95.50 225 GLU A C 1
ATOM 1787 O O . GLU A 1 225 ? 5.469 3.227 11.629 1.00 95.50 225 GLU A O 1
ATOM 1792 N N . MET A 1 226 ? 4.567 2.001 13.268 1.00 92.12 226 MET A N 1
ATOM 1793 C CA . MET A 1 226 ? 4.962 0.715 12.696 1.00 92.12 226 MET A CA 1
ATOM 1794 C C . MET A 1 226 ? 4.316 0.456 11.333 1.00 92.12 226 MET A C 1
ATOM 1796 O O . MET A 1 226 ? 4.971 -0.113 10.458 1.00 92.12 226 MET A O 1
ATOM 1800 N N . THR A 1 227 ? 3.056 0.852 11.124 1.00 90.44 227 THR A N 1
ATOM 1801 C CA . THR A 1 227 ? 2.414 0.760 9.802 1.00 90.44 227 THR A CA 1
ATOM 1802 C C . THR A 1 227 ? 3.062 1.701 8.790 1.00 90.44 227 THR A C 1
ATOM 1804 O O . THR A 1 227 ? 3.420 1.248 7.705 1.00 90.44 227 THR A O 1
ATOM 1807 N N . ALA A 1 228 ? 3.343 2.953 9.165 1.00 91.94 228 ALA A N 1
ATOM 1808 C CA . ALA A 1 228 ? 3.999 3.924 8.290 1.00 91.94 228 ALA A CA 1
ATOM 1809 C C . ALA A 1 228 ? 5.412 3.471 7.876 1.00 91.94 228 ALA A C 1
ATOM 1811 O O . ALA A 1 228 ? 5.766 3.519 6.698 1.00 91.94 228 ALA A O 1
ATOM 1812 N N . LEU A 1 229 ? 6.200 2.949 8.822 1.00 91.62 229 LEU A N 1
ATOM 1813 C CA . LEU A 1 229 ? 7.535 2.412 8.541 1.00 91.62 229 LEU A CA 1
ATOM 1814 C C . LEU A 1 229 ? 7.487 1.162 7.652 1.00 91.62 229 LEU A C 1
ATOM 1816 O O . LEU A 1 229 ? 8.347 0.982 6.787 1.00 91.62 229 LEU A O 1
ATOM 1820 N N . LYS A 1 230 ? 6.487 0.288 7.833 1.00 92.19 230 LYS A N 1
ATOM 1821 C CA . LYS A 1 230 ? 6.284 -0.872 6.951 1.00 92.19 230 LYS A CA 1
ATOM 1822 C C . LYS A 1 230 ? 5.979 -0.431 5.524 1.00 92.19 230 LYS A C 1
ATOM 1824 O O . LYS A 1 230 ? 6.613 -0.956 4.610 1.00 92.19 230 LYS A O 1
ATOM 1829 N N . GLU A 1 231 ? 5.082 0.539 5.349 1.00 92.62 231 GLU A N 1
ATOM 1830 C CA . GLU A 1 231 ? 4.746 1.107 4.041 1.00 92.62 231 GLU A CA 1
ATOM 1831 C C . GLU A 1 231 ? 5.959 1.748 3.360 1.00 92.62 231 GLU A C 1
ATOM 1833 O O . GLU A 1 231 ? 6.186 1.519 2.173 1.00 92.62 231 GLU A O 1
ATOM 1838 N N . GLU A 1 232 ? 6.771 2.515 4.091 1.00 91.62 232 GLU A N 1
ATOM 1839 C CA . GLU A 1 232 ? 7.997 3.114 3.553 1.00 91.62 232 GLU A CA 1
ATOM 1840 C C . GLU A 1 232 ? 9.003 2.042 3.113 1.00 91.62 232 GLU A C 1
ATOM 1842 O O . GLU A 1 232 ? 9.533 2.093 2.000 1.00 91.62 232 GLU A O 1
ATOM 1847 N N . ARG A 1 233 ? 9.205 1.010 3.940 1.00 90.19 233 ARG A N 1
ATOM 1848 C CA . ARG A 1 233 ? 10.050 -0.142 3.605 1.00 90.19 233 ARG A CA 1
ATOM 1849 C C . ARG A 1 233 ? 9.547 -0.874 2.365 1.00 90.19 233 ARG A C 1
ATOM 1851 O O . ARG A 1 233 ? 10.357 -1.245 1.518 1.00 90.19 233 ARG A O 1
ATOM 1858 N N . ASP A 1 234 ? 8.241 -1.086 2.239 1.00 86.38 234 ASP A N 1
ATOM 1859 C CA . ASP A 1 234 ? 7.658 -1.768 1.082 1.00 86.38 234 ASP A CA 1
ATOM 1860 C C . ASP A 1 234 ? 7.747 -0.905 -0.187 1.00 86.38 234 ASP A C 1
ATOM 1862 O O . ASP A 1 234 ? 8.094 -1.425 -1.249 1.00 86.38 234 ASP A O 1
ATOM 1866 N N . ARG A 1 235 ? 7.579 0.421 -0.081 1.00 88.50 235 ARG A N 1
ATOM 1867 C CA . ARG A 1 235 ? 7.847 1.360 -1.186 1.00 88.50 235 ARG A CA 1
ATOM 1868 C C . ARG A 1 235 ? 9.298 1.283 -1.660 1.00 88.50 235 ARG A C 1
ATOM 1870 O O . ARG A 1 235 ? 9.528 1.141 -2.858 1.00 88.50 235 ARG A O 1
ATOM 1877 N N . LEU A 1 236 ? 10.266 1.331 -0.742 1.00 81.50 236 LEU A N 1
ATOM 1878 C CA . LEU A 1 236 ? 11.692 1.225 -1.074 1.00 81.50 236 LEU A CA 1
ATOM 1879 C C . LEU A 1 236 ? 12.055 -0.140 -1.669 1.00 81.50 236 LEU A C 1
ATOM 1881 O O . LEU A 1 236 ? 12.910 -0.235 -2.549 1.00 81.50 236 LEU A O 1
ATOM 1885 N N . ARG A 1 237 ? 11.402 -1.212 -1.213 1.00 88.19 237 ARG A N 1
ATOM 1886 C CA . ARG A 1 237 ? 11.605 -2.545 -1.779 1.00 88.19 237 ARG A CA 1
ATOM 1887 C C . ARG A 1 237 ? 11.124 -2.608 -3.226 1.00 88.19 237 ARG A C 1
ATOM 1889 O O . ARG A 1 237 ? 11.851 -3.121 -4.067 1.00 88.19 237 ARG A O 1
ATOM 1896 N N . VAL A 1 238 ? 9.956 -2.037 -3.527 1.00 81.75 238 VAL A N 1
ATOM 1897 C CA . VAL A 1 238 ? 9.418 -1.980 -4.895 1.00 81.75 238 VAL A CA 1
ATOM 1898 C C . VAL A 1 238 ? 10.323 -1.157 -5.812 1.00 81.75 238 VAL A C 1
ATOM 1900 O O . VAL A 1 238 ? 10.625 -1.611 -6.910 1.00 81.75 238 VAL A O 1
ATOM 1903 N N . THR A 1 239 ? 10.815 0.004 -5.370 1.00 76.75 239 THR A N 1
ATOM 1904 C CA . THR A 1 239 ? 11.730 0.822 -6.189 1.00 76.75 239 THR A CA 1
ATOM 1905 C C . THR A 1 239 ? 13.101 0.170 -6.372 1.00 76.75 239 THR A C 1
ATOM 1907 O O . THR A 1 239 ? 13.709 0.312 -7.427 1.00 76.75 239 THR A O 1
ATOM 1910 N N . SER A 1 240 ? 13.593 -0.585 -5.384 1.00 73.00 240 SER A N 1
ATOM 1911 C CA . SER A 1 240 ? 14.822 -1.376 -5.527 1.00 73.00 240 SER A CA 1
ATOM 1912 C C . SER A 1 240 ? 14.641 -2.612 -6.416 1.00 73.00 240 SER A C 1
ATOM 1914 O O . SER A 1 240 ? 15.610 -3.072 -7.022 1.00 73.00 240 SER A O 1
ATOM 1916 N N . GLU A 1 241 ? 13.443 -3.196 -6.441 1.00 73.75 241 GLU A N 1
ATOM 1917 C CA . GLU A 1 241 ? 13.074 -4.310 -7.321 1.00 73.75 241 GLU A CA 1
ATOM 1918 C C . GLU A 1 241 ? 12.757 -3.843 -8.748 1.00 73.75 241 GLU A C 1
ATOM 1920 O O . GLU A 1 241 ? 12.643 -4.689 -9.639 1.00 73.75 241 GLU A O 1
ATOM 1925 N N . ASP A 1 242 ? 12.660 -2.531 -8.981 1.00 77.19 242 ASP A N 1
ATOM 1926 C CA . ASP A 1 242 ? 12.444 -1.949 -10.298 1.00 77.19 242 ASP A CA 1
ATOM 1927 C C . ASP A 1 242 ? 13.684 -2.162 -11.183 1.00 77.19 242 ASP A C 1
ATOM 1929 O O . ASP A 1 242 ? 14.668 -1.416 -11.184 1.00 77.19 242 ASP A O 1
ATOM 1933 N N . LYS A 1 243 ? 13.675 -3.293 -11.892 1.00 74.44 243 LYS A N 1
ATOM 1934 C CA . LYS A 1 243 ? 14.743 -3.727 -12.802 1.00 74.44 243 LYS A CA 1
ATOM 1935 C C . LYS A 1 243 ? 14.732 -2.951 -14.110 1.00 74.44 243 LYS A C 1
ATOM 1937 O O . LYS A 1 243 ? 15.724 -3.004 -14.834 1.00 74.44 243 LYS A O 1
ATOM 1942 N N . GLU A 1 244 ? 13.661 -2.224 -14.399 1.00 78.19 244 GLU A N 1
ATOM 1943 C CA . GLU A 1 244 ? 13.447 -1.541 -15.665 1.00 78.19 244 GLU A CA 1
ATOM 1944 C C . GLU A 1 244 ? 14.589 -0.573 -16.046 1.00 78.19 244 GLU A C 1
ATOM 1946 O O . GLU A 1 244 ? 15.163 -0.747 -17.126 1.00 78.19 244 GLU A O 1
ATOM 1951 N N . PRO A 1 245 ? 15.058 0.357 -15.183 1.00 80.00 245 PRO A N 1
ATOM 1952 C CA . PRO A 1 245 ? 16.184 1.233 -15.528 1.00 80.00 245 PRO A CA 1
ATOM 1953 C C . PRO A 1 245 ? 17.499 0.466 -15.729 1.00 80.00 245 PRO A C 1
ATOM 1955 O O . PRO A 1 245 ? 18.322 0.821 -16.577 1.00 80.00 245 PRO A O 1
ATOM 1958 N N . LYS A 1 246 ? 17.711 -0.623 -14.979 1.00 83.31 246 LYS A N 1
ATOM 1959 C CA . LYS A 1 246 ? 18.901 -1.475 -15.119 1.00 83.31 246 LYS A CA 1
ATOM 1960 C C . LYS A 1 246 ? 18.879 -2.245 -16.440 1.00 83.31 246 LYS A C 1
ATOM 1962 O O . LYS A 1 246 ? 19.914 -2.362 -17.095 1.00 83.31 246 LYS A O 1
ATOM 1967 N N . GLU A 1 247 ? 17.719 -2.752 -16.840 1.00 86.94 247 GLU A N 1
ATOM 1968 C CA . GLU A 1 247 ? 17.513 -3.447 -18.111 1.00 86.94 247 GLU A CA 1
ATOM 1969 C C . GLU A 1 247 ? 17.657 -2.493 -19.302 1.00 86.94 247 GLU A C 1
ATOM 1971 O O . GLU A 1 247 ? 18.331 -2.837 -20.278 1.00 86.94 247 GLU A O 1
ATOM 1976 N N . GLN A 1 248 ? 17.123 -1.271 -19.197 1.00 88.00 248 GLN A N 1
ATOM 1977 C CA . GLN A 1 248 ? 17.305 -0.213 -20.194 1.00 88.00 248 GLN A CA 1
ATOM 1978 C C . GLN A 1 248 ? 18.785 0.161 -20.357 1.00 88.00 248 GLN A C 1
ATOM 1980 O O . GLN A 1 248 ? 19.286 0.200 -21.482 1.00 88.00 248 GLN A O 1
ATOM 1985 N N . LEU A 1 249 ? 19.521 0.343 -19.255 1.00 91.25 249 LEU A N 1
ATOM 1986 C CA . LEU A 1 249 ? 20.964 0.597 -19.298 1.00 91.25 249 LEU A CA 1
ATOM 1987 C C . LEU A 1 249 ? 21.725 -0.564 -19.959 1.00 91.25 249 LEU A C 1
ATOM 1989 O O . LEU A 1 249 ? 22.584 -0.342 -20.809 1.00 91.25 249 LEU A O 1
ATOM 1993 N N . GLN A 1 250 ? 21.399 -1.812 -19.611 1.00 93.31 250 GLN A N 1
ATOM 1994 C CA . GLN A 1 250 ? 22.018 -2.989 -20.228 1.00 93.31 250 GLN A CA 1
ATOM 1995 C C . GLN A 1 250 ? 21.698 -3.119 -21.719 1.00 93.31 250 GLN A C 1
ATOM 1997 O O . GLN A 1 250 ? 22.527 -3.625 -22.476 1.00 93.31 250 GLN A O 1
ATOM 2002 N N . LYS A 1 251 ? 20.502 -2.711 -22.154 1.00 93.88 251 LYS A N 1
ATOM 2003 C CA . LYS A 1 251 ? 20.146 -2.651 -23.574 1.00 93.88 251 LYS A CA 1
ATOM 2004 C C . LYS A 1 251 ? 20.976 -1.582 -24.290 1.00 93.88 251 LYS A C 1
ATOM 2006 O O . LYS A 1 251 ? 21.647 -1.910 -25.258 1.00 93.88 251 LYS A O 1
ATOM 2011 N N . ALA A 1 252 ? 21.046 -0.367 -23.747 1.00 94.69 252 ALA A N 1
ATOM 2012 C CA . ALA A 1 252 ? 21.844 0.718 -24.319 1.00 94.69 252 ALA A CA 1
ATOM 2013 C C . ALA A 1 252 ? 23.343 0.368 -24.434 1.00 94.69 252 ALA A C 1
ATOM 2015 O O . ALA A 1 252 ? 23.988 0.717 -25.420 1.00 94.69 252 ALA A O 1
ATOM 2016 N N . ILE A 1 253 ? 23.900 -0.357 -23.454 1.00 95.81 253 ILE A N 1
ATOM 2017 C CA . ILE A 1 253 ? 25.281 -0.863 -23.517 1.00 95.81 253 ILE A CA 1
ATOM 2018 C C . ILE A 1 253 ? 25.446 -1.862 -24.668 1.00 95.81 253 ILE A C 1
ATOM 2020 O O . ILE A 1 253 ? 26.386 -1.729 -25.447 1.00 95.81 253 ILE A O 1
ATOM 2024 N N . ARG A 1 254 ? 24.526 -2.828 -24.805 1.00 97.25 254 ARG A N 1
ATOM 2025 C CA . ARG A 1 254 ? 24.556 -3.816 -25.897 1.00 97.25 254 ARG A CA 1
ATOM 2026 C C . 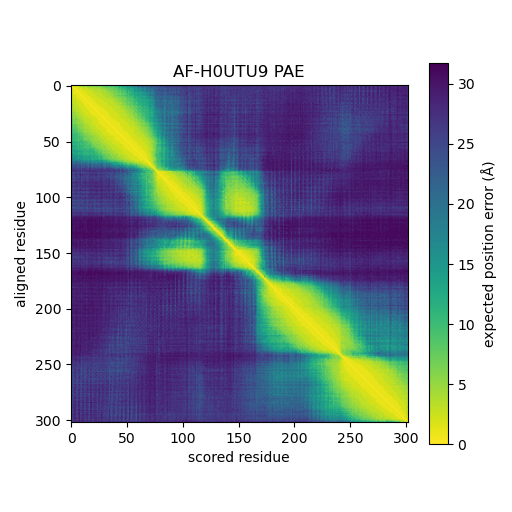ARG A 1 254 ? 24.467 -3.150 -27.268 1.00 97.25 254 ARG A C 1
ATOM 2028 O O . ARG A 1 254 ? 25.284 -3.454 -28.131 1.00 97.25 254 ARG A O 1
ATOM 2035 N N . ASP A 1 255 ? 23.543 -2.209 -27.433 1.00 96.25 255 ASP A N 1
ATOM 2036 C CA . ASP A 1 255 ? 23.342 -1.487 -28.692 1.00 96.25 255 ASP A CA 1
ATOM 2037 C C . ASP A 1 255 ? 24.594 -0.668 -29.065 1.00 96.25 255 ASP A C 1
ATOM 2039 O O . ASP A 1 255 ? 25.038 -0.671 -30.216 1.00 96.25 255 ASP A O 1
ATOM 2043 N N . ARG A 1 256 ? 25.227 -0.016 -28.077 1.00 97.44 256 ARG A N 1
ATOM 2044 C CA . ARG A 1 256 ? 26.506 0.689 -28.257 1.00 97.44 256 ARG A CA 1
ATOM 2045 C C . ARG A 1 256 ? 27.616 -0.265 -28.692 1.00 97.44 256 ARG A C 1
ATOM 2047 O O . ARG A 1 256 ? 28.363 0.054 -29.614 1.00 97.44 256 ARG A O 1
ATOM 2054 N N . ASP A 1 257 ? 27.754 -1.403 -28.024 1.00 97.50 257 ASP A N 1
ATOM 2055 C CA . ASP A 1 257 ? 28.819 -2.363 -28.314 1.00 97.50 257 ASP A CA 1
ATOM 2056 C C . ASP A 1 257 ? 28.634 -2.992 -29.707 1.00 97.50 257 ASP A C 1
ATOM 2058 O O . ASP A 1 257 ? 29.607 -3.154 -30.448 1.00 97.50 257 ASP A O 1
ATOM 2062 N N . GLU A 1 258 ? 27.389 -3.245 -30.124 1.00 97.38 258 GLU A N 1
ATOM 2063 C CA . GLU A 1 258 ? 27.063 -3.675 -31.487 1.00 97.38 258 GLU A CA 1
ATOM 2064 C C . GLU A 1 258 ? 27.423 -2.600 -32.525 1.00 97.38 258 GLU A C 1
ATOM 2066 O O . GLU A 1 258 ? 28.027 -2.906 -33.557 1.00 97.38 258 GLU A O 1
ATOM 2071 N N . ALA A 1 259 ? 27.110 -1.330 -32.253 1.00 97.19 259 ALA A N 1
ATOM 2072 C CA . ALA A 1 259 ? 27.480 -0.221 -33.129 1.00 97.19 259 ALA A CA 1
ATOM 2073 C C . ALA A 1 259 ? 29.007 -0.073 -33.256 1.00 97.19 259 ALA A C 1
ATOM 2075 O O . ALA A 1 259 ? 29.517 0.141 -34.358 1.00 97.19 259 ALA A O 1
ATOM 2076 N N . ILE A 1 260 ? 29.747 -0.247 -32.155 1.00 96.69 260 ILE A N 1
ATOM 2077 C CA . ILE A 1 260 ? 31.217 -0.259 -32.161 1.00 96.69 260 ILE A CA 1
ATOM 2078 C C . ILE A 1 260 ? 31.742 -1.429 -33.001 1.00 96.69 260 ILE A C 1
ATOM 2080 O O . ILE A 1 260 ? 32.637 -1.232 -33.822 1.00 96.69 260 ILE A O 1
ATOM 2084 N N . ALA A 1 261 ? 31.177 -2.629 -32.851 1.00 98.00 261 ALA A N 1
ATOM 2085 C CA . ALA A 1 261 ? 31.578 -3.791 -33.642 1.00 98.00 261 ALA A CA 1
ATOM 2086 C C . ALA A 1 261 ? 31.351 -3.565 -35.147 1.00 98.00 261 ALA A C 1
ATOM 2088 O O . ALA A 1 261 ? 32.249 -3.825 -35.950 1.00 98.00 261 ALA A O 1
ATOM 2089 N N . LYS A 1 262 ? 30.191 -3.010 -35.529 1.00 97.75 262 LYS A N 1
ATOM 2090 C CA . LYS A 1 262 ? 29.886 -2.642 -36.922 1.00 97.75 262 LYS A CA 1
ATOM 2091 C C . LYS A 1 262 ? 30.855 -1.589 -37.456 1.00 97.75 262 LYS A C 1
ATOM 2093 O O . LYS A 1 262 ? 31.368 -1.749 -38.561 1.00 97.75 262 LYS A O 1
ATOM 2098 N N . LYS A 1 263 ? 31.153 -0.550 -36.668 1.00 98.19 263 LYS A N 1
ATOM 2099 C CA . LYS A 1 263 ? 32.141 0.476 -37.028 1.00 98.19 263 LYS A CA 1
ATOM 2100 C C . LYS A 1 263 ? 33.512 -0.151 -37.299 1.00 98.19 263 LYS A C 1
ATOM 2102 O O . LYS A 1 263 ? 34.078 0.087 -38.359 1.00 98.19 263 LYS A O 1
ATOM 2107 N N . ASN A 1 264 ? 34.012 -0.980 -36.383 1.00 97.50 264 ASN A N 1
ATOM 2108 C CA . ASN A 1 264 ? 35.317 -1.627 -36.525 1.00 97.50 264 ASN A CA 1
ATOM 2109 C C . ASN A 1 264 ? 35.371 -2.545 -37.759 1.00 97.50 264 ASN A C 1
ATOM 2111 O O . ASN A 1 264 ? 36.388 -2.587 -38.447 1.00 97.50 264 ASN A O 1
ATOM 2115 N N . ALA A 1 265 ? 34.279 -3.254 -38.067 1.00 98.19 265 ALA A N 1
ATOM 2116 C CA . ALA A 1 265 ? 34.186 -4.081 -39.269 1.00 98.19 265 ALA A CA 1
ATOM 2117 C C . ALA A 1 265 ? 34.289 -3.238 -40.552 1.00 98.19 265 ALA A C 1
ATOM 2119 O O . ALA A 1 265 ? 35.059 -3.572 -41.451 1.00 98.19 265 ALA A O 1
ATOM 2120 N N . VAL A 1 266 ? 33.573 -2.111 -40.615 1.00 97.88 266 VAL A N 1
ATOM 2121 C CA . VAL A 1 266 ? 33.649 -1.178 -41.752 1.00 97.88 266 VAL A CA 1
ATOM 2122 C C . VAL A 1 266 ? 35.041 -0.550 -41.868 1.00 97.88 266 VAL A C 1
ATOM 2124 O O . VAL A 1 266 ? 35.565 -0.428 -42.972 1.00 97.88 266 VAL A O 1
ATOM 2127 N N . GLU A 1 267 ? 35.670 -0.177 -40.751 1.00 96.88 267 GLU A N 1
ATOM 2128 C CA . GLU A 1 267 ? 37.039 0.355 -40.744 1.00 96.88 267 GLU A CA 1
ATOM 2129 C C . GLU A 1 267 ? 38.063 -0.667 -41.263 1.00 96.88 267 GLU A C 1
ATOM 2131 O O . GLU A 1 267 ? 38.984 -0.291 -41.995 1.00 96.88 267 GLU A O 1
ATOM 2136 N N . LEU A 1 268 ? 37.883 -1.954 -40.949 1.00 98.19 268 LEU A N 1
ATOM 2137 C CA . LEU A 1 268 ? 38.731 -3.038 -41.448 1.00 98.19 268 LEU A CA 1
ATOM 2138 C C . LEU A 1 268 ? 38.569 -3.230 -42.961 1.00 98.19 268 LEU A C 1
ATOM 2140 O O . LEU A 1 268 ? 39.570 -3.277 -43.679 1.00 98.19 268 LEU A O 1
ATOM 2144 N N . GLU A 1 269 ? 37.333 -3.274 -43.465 1.00 98.06 269 GLU A N 1
ATOM 2145 C CA . GLU A 1 269 ? 37.076 -3.355 -44.911 1.00 98.06 269 GLU A CA 1
ATOM 2146 C C . GLU A 1 269 ? 37.613 -2.120 -45.650 1.00 98.06 269 GLU A C 1
ATOM 2148 O O . GLU A 1 269 ? 38.225 -2.238 -46.711 1.00 98.06 269 GLU A O 1
ATOM 2153 N N . LEU A 1 270 ? 37.490 -0.926 -45.061 1.00 98.06 270 LEU A N 1
ATOM 2154 C CA . LEU A 1 270 ? 38.071 0.292 -45.624 1.00 98.06 270 LEU A CA 1
ATOM 2155 C C . LEU A 1 270 ? 39.602 0.210 -45.711 1.00 98.06 270 LEU A C 1
ATOM 2157 O O . LEU A 1 270 ? 40.185 0.631 -46.713 1.00 98.06 270 LEU A O 1
ATOM 2161 N N . ALA A 1 271 ? 40.265 -0.309 -44.675 1.00 98.31 271 ALA A N 1
ATOM 2162 C CA . ALA A 1 271 ? 41.712 -0.508 -44.687 1.00 98.31 271 ALA A CA 1
ATOM 2163 C C . ALA A 1 271 ? 42.134 -1.493 -45.788 1.00 98.31 271 ALA A C 1
ATOM 2165 O O . ALA A 1 271 ? 43.094 -1.224 -46.513 1.00 98.31 271 ALA A O 1
ATOM 2166 N N . LYS A 1 272 ? 41.374 -2.576 -45.974 1.00 98.31 272 LYS A N 1
ATOM 2167 C CA . LYS A 1 272 ? 41.594 -3.555 -47.043 1.00 98.31 272 LYS A CA 1
ATOM 2168 C C . LYS A 1 272 ? 41.446 -2.931 -48.435 1.00 98.31 272 LYS A C 1
ATOM 2170 O O . LYS A 1 272 ? 42.376 -3.015 -49.231 1.00 98.31 272 LYS A O 1
ATOM 2175 N N . CYS A 1 273 ? 40.364 -2.193 -48.689 1.00 97.81 273 CYS A N 1
ATOM 2176 C CA . CYS A 1 273 ? 40.167 -1.469 -49.950 1.00 97.81 273 CYS A CA 1
ATOM 2177 C C . CYS A 1 273 ? 41.306 -0.476 -50.244 1.00 97.81 273 CYS A C 1
ATOM 2179 O O . CYS A 1 273 ? 41.734 -0.338 -51.391 1.00 97.81 273 CYS A O 1
ATOM 2181 N N . LYS A 1 274 ? 41.833 0.210 -49.218 1.00 98.12 274 LYS A N 1
ATOM 2182 C CA . LYS A 1 274 ? 42.998 1.098 -49.375 1.00 98.12 274 LYS A CA 1
ATOM 2183 C C . LYS A 1 274 ? 44.254 0.327 -49.782 1.00 98.12 274 LYS A C 1
ATOM 2185 O O . LYS A 1 274 ? 44.977 0.796 -50.659 1.00 98.12 274 LYS A O 1
ATOM 2190 N N . MET A 1 275 ? 44.510 -0.836 -49.182 1.00 98.12 275 MET A N 1
ATOM 2191 C CA . MET A 1 275 ? 45.635 -1.696 -49.567 1.00 98.12 275 MET A CA 1
ATOM 2192 C C . MET A 1 275 ? 45.504 -2.180 -51.015 1.00 98.12 275 MET A C 1
ATOM 2194 O O . MET A 1 275 ? 46.471 -2.087 -51.772 1.00 98.12 275 MET A O 1
ATOM 2198 N N . ASP A 1 276 ? 44.310 -2.618 -51.418 1.00 98.25 276 ASP A N 1
ATOM 2199 C CA . ASP A 1 276 ? 44.036 -3.067 -52.787 1.00 98.25 276 ASP A CA 1
ATOM 2200 C C . ASP A 1 276 ? 44.253 -1.932 -53.799 1.00 98.25 276 ASP A C 1
ATOM 2202 O O . ASP A 1 276 ? 44.907 -2.122 -54.826 1.00 98.25 276 ASP A O 1
ATOM 2206 N N . MET A 1 277 ? 43.799 -0.715 -53.477 1.00 97.94 277 MET A N 1
ATOM 2207 C CA . MET A 1 277 ? 44.033 0.475 -54.300 1.00 97.94 277 MET A CA 1
ATOM 2208 C C . MET A 1 277 ? 45.528 0.808 -54.421 1.00 97.94 277 MET A C 1
ATOM 2210 O O . MET A 1 277 ? 46.000 1.112 -55.516 1.00 97.94 277 MET A O 1
ATOM 2214 N N . MET A 1 278 ? 46.291 0.739 -53.323 1.00 97.94 278 MET A N 1
ATOM 2215 C CA . MET A 1 278 ? 47.743 0.964 -53.353 1.00 97.94 278 MET A CA 1
ATOM 2216 C C . MET A 1 278 ? 48.466 -0.101 -54.188 1.00 97.94 278 MET A C 1
ATOM 2218 O O . MET A 1 278 ? 49.364 0.243 -54.957 1.00 97.94 278 MET A O 1
ATOM 2222 N N . SER A 1 279 ? 48.050 -1.369 -54.092 1.00 98.00 279 SER A N 1
ATOM 2223 C CA . SER A 1 279 ? 48.583 -2.457 -54.920 1.00 98.00 279 SER A CA 1
ATOM 2224 C C . SER A 1 279 ? 48.297 -2.227 -56.404 1.00 98.00 279 SER A C 1
ATOM 2226 O O . SER A 1 279 ? 49.214 -2.287 -57.224 1.00 98.00 279 SER A O 1
ATOM 2228 N N . LEU A 1 280 ? 47.053 -1.886 -56.754 1.00 98.12 280 LEU A N 1
ATOM 2229 C CA . LEU A 1 280 ? 46.664 -1.602 -58.134 1.00 98.12 280 LEU A CA 1
ATOM 2230 C C . LEU A 1 280 ? 47.411 -0.384 -58.694 1.00 98.12 280 LEU A C 1
ATOM 2232 O O . LEU A 1 280 ? 47.849 -0.408 -59.841 1.00 98.12 280 LEU A O 1
ATOM 2236 N N . ASN A 1 281 ? 47.608 0.661 -57.884 1.00 97.56 281 ASN A N 1
ATOM 2237 C CA . ASN A 1 281 ? 48.380 1.836 -58.283 1.00 97.56 281 ASN A CA 1
ATOM 2238 C C . ASN A 1 281 ? 49.855 1.487 -58.551 1.00 97.56 281 ASN A C 1
ATOM 2240 O O . ASN A 1 281 ? 50.422 1.959 -59.532 1.00 97.56 281 ASN A O 1
ATOM 2244 N N . SER A 1 282 ? 50.461 0.620 -57.731 1.00 98.06 282 SER A N 1
ATOM 2245 C CA . SER A 1 282 ? 51.812 0.103 -57.987 1.00 98.06 282 SER A CA 1
ATOM 2246 C C . SER A 1 282 ? 51.872 -0.673 -59.304 1.00 98.06 282 SER A C 1
ATOM 2248 O O . SER A 1 282 ? 52.732 -0.397 -60.133 1.00 98.06 282 SER A O 1
ATOM 2250 N N . GLN A 1 283 ? 50.920 -1.583 -59.538 1.00 97.88 283 GLN A N 1
ATOM 2251 C CA . GLN A 1 283 ? 50.848 -2.358 -60.783 1.00 97.88 283 GLN A CA 1
ATOM 2252 C C . GLN A 1 283 ? 50.672 -1.457 -62.014 1.00 97.88 283 GLN A C 1
ATOM 2254 O O . GLN A 1 283 ? 51.277 -1.700 -63.057 1.00 97.88 283 GLN A O 1
ATOM 2259 N N . LEU A 1 284 ? 49.865 -0.397 -61.900 1.00 98.31 284 LEU A N 1
ATOM 2260 C CA . LEU A 1 284 ? 49.677 0.583 -62.966 1.00 98.31 284 LEU A CA 1
ATOM 2261 C C . LEU A 1 284 ? 50.971 1.350 -63.264 1.00 98.31 284 LEU A C 1
ATOM 2263 O O . LEU A 1 284 ? 51.314 1.519 -64.434 1.00 98.31 284 LEU A O 1
ATOM 2267 N N . LEU A 1 285 ? 51.692 1.795 -62.231 1.00 98.31 285 LEU A N 1
ATOM 2268 C CA . LEU A 1 285 ? 52.987 2.462 -62.392 1.00 98.31 285 LEU A CA 1
ATOM 2269 C C . LEU A 1 285 ? 54.008 1.544 -63.074 1.00 98.31 285 LEU A C 1
ATOM 2271 O O . LEU A 1 285 ? 54.660 1.974 -64.026 1.00 98.31 285 LEU A O 1
ATOM 2275 N N . ASP A 1 286 ? 54.086 0.276 -62.665 1.00 98.25 286 ASP A N 1
ATOM 2276 C CA . ASP A 1 286 ? 54.964 -0.716 -63.292 1.00 98.25 286 ASP A CA 1
ATOM 2277 C C . ASP A 1 286 ? 54.604 -0.930 -64.772 1.00 98.25 286 ASP A C 1
ATOM 2279 O O . ASP A 1 286 ? 55.484 -0.937 -65.635 1.00 98.25 286 ASP A O 1
ATOM 2283 N N . ALA A 1 287 ? 53.311 -1.035 -65.099 1.00 98.25 287 ALA A N 1
ATOM 2284 C CA . ALA A 1 287 ? 52.841 -1.183 -66.476 1.00 98.25 287 ALA A CA 1
ATOM 2285 C C . ALA A 1 287 ? 53.141 0.056 -67.342 1.00 98.25 287 ALA A C 1
ATOM 2287 O O . ALA A 1 287 ? 53.542 -0.077 -68.501 1.00 98.25 287 ALA A O 1
ATOM 2288 N N . ILE A 1 288 ? 52.984 1.266 -66.790 1.00 97.44 288 ILE A N 1
ATOM 2289 C CA . ILE A 1 288 ? 53.361 2.517 -67.464 1.00 97.44 288 ILE A CA 1
ATOM 2290 C C . ILE A 1 288 ? 54.868 2.541 -67.720 1.00 97.44 288 ILE A C 1
ATOM 2292 O O . ILE A 1 288 ? 55.283 2.858 -68.836 1.00 97.44 288 ILE A O 1
ATOM 2296 N N . GLN A 1 289 ? 55.681 2.169 -66.728 1.00 97.19 289 GLN A N 1
ATOM 2297 C CA . GLN A 1 289 ? 57.135 2.136 -66.863 1.00 97.19 289 GLN A CA 1
ATOM 2298 C C . GLN A 1 289 ? 57.577 1.122 -67.926 1.00 97.19 289 GLN A C 1
ATOM 2300 O O . GLN A 1 289 ? 58.412 1.438 -68.774 1.00 97.19 289 GLN A O 1
ATOM 2305 N N . GLN A 1 290 ? 56.982 -0.076 -67.939 1.00 97.38 290 GLN A N 1
ATOM 2306 C CA . GLN A 1 290 ? 57.218 -1.079 -68.981 1.00 97.38 290 GLN A CA 1
ATOM 2307 C C . GLN A 1 290 ? 56.841 -0.550 -70.370 1.00 97.38 290 GLN A C 1
ATOM 2309 O O . GLN A 1 290 ? 57.630 -0.676 -71.306 1.00 97.38 290 GLN A O 1
ATOM 2314 N N . LYS A 1 291 ? 55.668 0.085 -70.508 1.00 97.81 291 LYS A N 1
ATOM 2315 C CA . LYS A 1 291 ? 55.221 0.680 -71.774 1.00 97.81 291 LYS A CA 1
ATOM 2316 C C . LYS A 1 291 ? 56.170 1.781 -72.248 1.00 97.81 291 LYS A C 1
ATOM 2318 O O . LYS A 1 291 ? 56.510 1.802 -73.425 1.00 97.81 291 LYS A O 1
ATOM 2323 N N . LEU A 1 292 ? 56.608 2.667 -71.353 1.00 97.50 292 LEU A N 1
ATOM 2324 C CA . LEU A 1 292 ? 57.559 3.733 -71.671 1.00 97.50 292 LEU A CA 1
ATOM 2325 C C . LEU A 1 292 ? 58.880 3.157 -72.191 1.00 97.50 292 LEU A C 1
ATOM 2327 O O . LEU A 1 292 ? 59.360 3.594 -73.232 1.00 97.50 292 LEU A O 1
ATOM 2331 N N . ASN A 1 293 ? 59.425 2.145 -71.510 1.00 96.38 293 ASN A N 1
ATOM 2332 C CA . ASN A 1 293 ? 60.656 1.478 -71.930 1.00 96.38 293 ASN A CA 1
ATOM 2333 C C . ASN A 1 293 ? 60.512 0.843 -73.325 1.00 96.38 293 ASN A C 1
ATOM 2335 O O . ASN A 1 293 ? 61.412 0.972 -74.150 1.00 96.38 293 ASN A O 1
ATOM 2339 N N . LEU A 1 29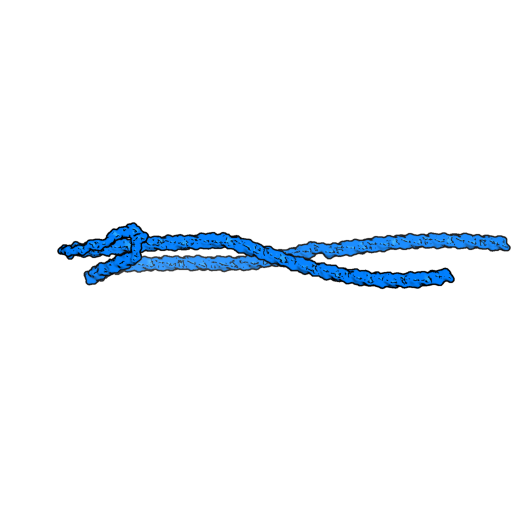4 ? 59.384 0.181 -73.611 1.00 96.44 294 LEU A N 1
ATOM 2340 C CA . LEU A 1 294 ? 59.117 -0.399 -74.933 1.00 96.44 294 LEU A CA 1
ATOM 2341 C C . LEU A 1 294 ? 58.963 0.677 -76.015 1.00 96.44 294 LEU A C 1
ATOM 2343 O O . LEU A 1 294 ? 59.506 0.514 -77.103 1.00 96.44 294 LEU A O 1
ATOM 2347 N N . SER A 1 295 ? 58.272 1.785 -75.724 1.00 95.56 295 SER A N 1
ATOM 2348 C CA . SER A 1 295 ? 58.176 2.922 -76.648 1.00 95.56 295 SER A CA 1
ATOM 2349 C C . SER A 1 295 ? 59.550 3.520 -76.955 1.00 95.56 295 SER A C 1
ATOM 2351 O O . SER A 1 295 ? 59.862 3.730 -78.121 1.00 95.56 295 SER A O 1
ATOM 2353 N N . GLN A 1 296 ? 60.396 3.724 -75.939 1.00 95.00 296 GLN A N 1
ATOM 2354 C CA . GLN A 1 296 ? 61.770 4.211 -76.123 1.00 95.00 296 GLN A CA 1
ATOM 2355 C C . GLN A 1 296 ? 62.618 3.246 -76.958 1.00 95.00 296 GLN A C 1
ATOM 2357 O O . GLN A 1 296 ? 63.388 3.679 -77.810 1.00 95.00 296 GLN A O 1
ATOM 2362 N N . GLN A 1 297 ? 62.473 1.933 -76.741 1.00 95.06 297 GLN A N 1
ATOM 2363 C CA . GLN A 1 297 ? 63.132 0.934 -77.581 1.00 95.06 297 GLN A CA 1
ATOM 2364 C C . GLN A 1 297 ? 62.660 1.051 -79.031 1.00 95.06 297 GLN A C 1
ATOM 2366 O O . GLN A 1 297 ? 63.500 1.115 -79.918 1.00 95.06 297 GLN A O 1
ATOM 2371 N N . LEU A 1 298 ? 61.346 1.116 -79.278 1.00 94.19 298 LEU A N 1
ATOM 2372 C CA . LEU A 1 298 ? 60.781 1.255 -80.626 1.00 94.19 298 LEU A CA 1
ATOM 2373 C C . LEU A 1 298 ? 61.266 2.522 -81.342 1.00 94.19 298 LEU A C 1
ATOM 2375 O O . LEU A 1 298 ? 61.609 2.435 -82.516 1.00 94.19 298 LEU A O 1
ATOM 2379 N N . GLU A 1 299 ? 61.335 3.659 -80.645 1.00 93.69 299 GLU A N 1
ATOM 2380 C CA . GLU A 1 299 ? 61.895 4.907 -81.185 1.00 93.69 299 GLU A CA 1
ATOM 2381 C C . GLU A 1 299 ? 63.374 4.762 -81.560 1.00 93.69 299 GLU A C 1
ATOM 2383 O O . GLU A 1 299 ? 63.793 5.300 -82.574 1.00 93.69 299 GLU A O 1
ATOM 2388 N N . ALA A 1 300 ? 64.164 4.004 -80.792 1.00 91.50 300 ALA A N 1
ATOM 2389 C CA . ALA A 1 300 ? 65.569 3.746 -81.113 1.00 91.50 300 ALA A CA 1
ATOM 2390 C C . ALA A 1 300 ? 65.774 2.798 -82.314 1.00 91.50 300 ALA A C 1
ATOM 2392 O O . ALA A 1 300 ? 66.873 2.748 -82.866 1.00 91.50 300 ALA A O 1
ATOM 2393 N N . TRP A 1 301 ? 64.751 2.022 -82.695 1.00 87.00 301 TRP A N 1
ATOM 2394 C CA . TRP A 1 301 ? 64.771 1.153 -83.880 1.00 87.00 301 TRP A CA 1
ATOM 2395 C C . TRP A 1 301 ? 64.296 1.856 -85.164 1.00 87.00 301 TRP A C 1
ATOM 2397 O O . TRP A 1 301 ? 64.492 1.294 -86.244 1.00 87.00 301 TRP A O 1
ATOM 2407 N N . GLN A 1 302 ? 63.651 3.023 -85.055 1.00 71.25 302 GLN A N 1
ATOM 2408 C CA . GLN A 1 302 ? 63.201 3.853 -86.184 1.00 71.25 302 GLN A CA 1
ATOM 2409 C C . GLN A 1 302 ? 64.283 4.842 -86.620 1.00 71.25 302 GLN A C 1
ATOM 2411 O O . GLN A 1 302 ? 64.373 5.070 -87.848 1.00 71.25 302 GLN A O 1
#

Mean predicted aligned error: 21.15 Å

Organism: Cavia porcellus (NCBI:txid10141)

Solvent-accessible surface area (backbone atoms only — not comparable to full-atom values): 16806 Å² total; per-residue (Å²): 108,73,71,55,54,53,47,55,51,48,56,51,50,50,52,53,50,50,54,48,51,54,51,48,54,53,51,51,52,53,49,54,54,49,52,52,50,50,53,51,53,50,51,54,50,50,53,51,52,53,53,49,53,54,51,49,52,53,51,50,50,54,49,50,53,50,50,51,50,54,54,45,56,63,51,51,50,55,53,51,48,48,49,54,50,51,54,50,49,52,53,50,51,54,51,51,51,52,40,46,53,53,38,53,51,38,54,50,44,48,51,50,41,52,52,62,55,57,72,62,68,83,75,78,94,78,89,78,92,82,77,84,82,80,88,71,77,61,84,44,65,86,62,65,61,91,61,53,56,59,53,43,50,52,51,38,50,54,55,48,52,64,49,54,82,71,52,88,84,79,91,82,59,78,74,63,47,61,60,48,51,52,52,51,51,51,53,51,50,53,54,47,54,52,49,54,50,53,51,50,52,53,50,54,52,49,53,51,50,54,49,50,53,52,52,50,54,50,51,52,52,51,49,53,52,53,50,53,52,49,53,53,52,51,53,53,48,52,62,70,62,52,52,61,69,59,51,51,51,54,47,54,50,51,55,49,52,52,52,49,53,52,49,52,51,52,53,49,52,50,53,49,54,50,51,53,50,54,51,51,52,50,53,50,51,52,52,51,52,52,50,50,54,52,50,54,51,53,60,74,75,107

Sequence (302 aa):
HRLSATLEENDLLQGTVEELQDRVLILERQGHDKDLQLHQSQLELQEVRLSYRQLQGKVEELTEERSLQSSAATSTSLLSEIEQSMEAEELEQEREQLRLQLWEAYCQVRYLCAHLRGSDSADSAVSTDSSMDESSETSSAKDVPAGSLRTALSELKRLIQSIVDGMEPTSSRRIEDDSLEEQIRQTSEDSRALRELMEGERGKLRQSLEELQRLHSQVTLLSVEMTALKEERDRLRVTSEDKEPKEQLQKAIRDRDEAIAKKNAVELELAKCKMDMMSLNSQLLDAIQQKLNLSQQLEAWQ

Radius of gyration: 61.23 Å; Cα contacts (8 Å, |Δi|>4): 23; chains: 1; bounding box: 141×38×167 Å

Secondary structure (DSSP, 8-state):
-HHHHHHHHHHHHHHHHHHHHHHHHHHHHHHHHHHHHHHHHHHHHHHHHHHHHHHHHHHHHHHHHHHHHHHHHHHHHHHHHHHHHHHHHHHHHHHHHHHHHHHHHHHHHHHHHHHHHHTTTTS----------------SGGG--TTHHHHHHHHHHHHHHHHHTT-------HHHHHHHHHHHHHHHHHHHHHHHHHHHHHHHHHHHHHHHHHHHHHHHHHHHHHHHHHHHHHHHHHHHH--HHHHHHHHHHHHHHHHHHHHHHHHHHHHHHHHHHHHHHHHHHHHHHHHHHHHHHHHHH-

InterPro domains:
  IPR051149 Spindly/BICDR Dynein Motor Adapter [PTHR32123] (1-302)
  IPR060493 BICD family-like cargo adapter 1/2-like, C-terminal domain [PF27654] (271-302)

Foldseek 3Di:
DVVVVVVVVVVVVVVVVVVVVVVVVVVVVVVVVVVVVVVVVVVVVVVVVVVVVVVVVVVVVVVVVVVVVVVCVVVCVVVVVVVVVVVVVVVVVVVVVVLVVLVVLLVVLQVLLVVLVVVVPPDDDDDDDDDDDDPPPCVDSVPDDPCSSVVSVVSSVVSVVVVVVVDDDDDDPDPVVVVVVVVVVVVVVVVVVVVVVVVVVVVVVVVVVVVVVVVVVVVVVVVVVVVVVVVVVVVVVVVVVCCPVVVVVVVVVVVVVVVVVVVVVVVVVVVVVVVVVVVVVVVVVVVVVVVVVVVVVVVVVD

pLDDT: mean 84.48, std 16.29, range [37.84, 98.31]